Protein AF-A0A1G1YRH9-F1 (afdb_monomer_lite)

InterPro domains:
  IPR011990 Tetratricopeptide-like helical domain superfamily [G3DSA:1.25.40.10] (46-270)

Organism: NCBI:txid1797547

pLDDT: mean 85.06, std 9.85, range [35.0, 97.31]

Sequence (279 aa):
MYQMLLNKQCDPSDLPLAELYELGDQMAIVGGNFSAKKIIYDWIERHLQATDDDRFRVSVFRFDLLRRQGKTDEAYCNLLVMAMEQRSVSAQLEYLQAIGQCLLVLKRFDEAVDAQRQLIELMDQNVLVRRRLYYLETMLALKQHASQYDDELDGCLDLSLNLLNEATELSEPERNRALGGLRFVQGQQHIAHGAWRQAAGCFAQEFEFGPADREKVVGSLMYLYSRLREITDDPDAALHVAFLRGHLNSLQPADIQILQKEYDLVVKAFGITPPKAEQ

Foldseek 3Di:
DLVCCVVVVDPLLVDDPVVLVVVLCCCCLVVVNLVSNLVSLVSLCVHPPRDPLSVLLSLLSVLLVCVVVVNLVVSLVSLVPDDPPDHDLVSLLSSLLSNLLSCVVVVVLVVSLVSLVVNLVSDDPVPDLSSVLVSLLSVLSSLLPDPVCVVVNVVSLVVLVVSLVPDPPDDLQSSLVSLLSSLQSVLSNCVVVLVLVSSLVSLVVNCVGDDLAPSNLLSLLSNQLSCVSPPPDDPCNVVSLVSNLVRLVRDDPVNCVSCVVSVVVNCVVSVRDHDDPPD

Structure (mmCIF, N/CA/C/O backbone):
data_AF-A0A1G1YRH9-F1
#
_entry.id   AF-A0A1G1YRH9-F1
#
loop_
_atom_site.group_PDB
_atom_site.id
_atom_site.type_symbol
_atom_site.label_atom_id
_atom_site.label_alt_id
_atom_site.label_comp_id
_atom_site.label_asym_id
_atom_site.label_entity_id
_atom_site.label_seq_id
_atom_site.pdbx_PDB_ins_code
_atom_site.Cartn_x
_atom_site.Cartn_y
_atom_site.Cartn_z
_atom_site.occupancy
_atom_site.B_iso_or_equiv
_atom_site.auth_seq_id
_atom_site.auth_comp_id
_atom_site.auth_asym_id
_atom_site.auth_atom_id
_atom_site.pdbx_PDB_model_num
ATOM 1 N N . MET A 1 1 ? 11.606 20.192 -11.067 1.00 84.75 1 MET A N 1
ATOM 2 C CA . MET A 1 1 ? 11.925 19.365 -12.250 1.00 84.75 1 MET A CA 1
ATOM 3 C C . MET A 1 1 ? 10.697 19.043 -13.105 1.00 84.75 1 MET A C 1
ATOM 5 O O . MET A 1 1 ? 10.621 19.560 -14.207 1.00 84.75 1 MET A O 1
ATOM 9 N N . TYR A 1 2 ? 9.698 18.289 -12.619 1.00 86.06 2 TYR A N 1
ATOM 10 C CA . TYR A 1 2 ? 8.537 17.863 -13.437 1.00 86.06 2 TYR A CA 1
ATOM 11 C C . TYR A 1 2 ? 7.842 18.990 -14.230 1.00 86.06 2 TYR A C 1
ATOM 13 O O . TYR A 1 2 ? 7.622 18.856 -15.429 1.00 86.06 2 TYR A O 1
ATOM 21 N N . GLN A 1 3 ? 7.569 20.138 -13.599 1.00 88.50 3 GLN A N 1
ATOM 22 C CA . GLN A 1 3 ? 6.961 21.289 -14.286 1.00 88.50 3 GLN A CA 1
ATOM 23 C C . GLN A 1 3 ? 7.855 21.887 -15.385 1.00 88.50 3 GLN A C 1
ATOM 25 O O . GLN A 1 3 ? 7.350 22.361 -16.396 1.00 88.50 3 GLN A O 1
ATOM 30 N N . MET A 1 4 ? 9.179 21.839 -15.223 1.00 89.38 4 MET A N 1
ATOM 31 C CA . MET A 1 4 ? 10.118 22.309 -16.248 1.00 89.38 4 MET A CA 1
ATOM 32 C C . MET A 1 4 ? 10.082 21.397 -17.479 1.00 89.38 4 MET A C 1
ATOM 34 O O . MET A 1 4 ? 10.067 21.900 -18.601 1.00 89.38 4 MET A O 1
ATOM 38 N N . LEU A 1 5 ? 9.993 20.078 -17.267 1.00 90.00 5 LEU A N 1
ATOM 39 C CA . LEU A 1 5 ? 9.844 19.086 -18.339 1.00 90.00 5 LEU A CA 1
ATOM 40 C C . LEU A 1 5 ? 8.522 19.281 -19.096 1.00 90.00 5 LEU A C 1
ATOM 42 O O . LEU A 1 5 ? 8.512 19.330 -20.324 1.00 90.00 5 LEU A O 1
ATOM 46 N N . LEU A 1 6 ? 7.408 19.488 -18.382 1.00 88.31 6 LEU A N 1
ATOM 47 C CA . LEU A 1 6 ? 6.113 19.780 -19.015 1.00 88.31 6 LEU A CA 1
ATOM 48 C C . LEU A 1 6 ? 6.128 21.086 -19.818 1.00 88.31 6 LEU A C 1
ATOM 50 O O . LEU A 1 6 ? 5.577 21.147 -20.917 1.00 88.31 6 LEU A O 1
ATOM 54 N N . ASN A 1 7 ? 6.797 22.114 -19.297 1.00 91.19 7 ASN A N 1
ATOM 55 C CA . ASN A 1 7 ? 6.927 23.414 -19.951 1.00 91.19 7 ASN A CA 1
ATOM 56 C C . ASN A 1 7 ? 8.014 23.442 -21.038 1.00 91.19 7 ASN A C 1
ATOM 58 O O . ASN A 1 7 ? 8.323 24.519 -21.547 1.00 91.19 7 ASN A O 1
ATOM 62 N N . LYS A 1 8 ? 8.594 22.285 -21.397 1.00 88.38 8 LYS A N 1
ATOM 63 C CA . LYS A 1 8 ? 9.657 22.141 -22.409 1.00 88.38 8 LYS A CA 1
ATOM 64 C C . LYS A 1 8 ? 10.889 23.013 -22.142 1.00 88.38 8 LYS A C 1
ATOM 66 O O . LYS A 1 8 ? 11.576 23.432 -23.067 1.00 88.38 8 LYS A O 1
ATOM 71 N N . GLN A 1 9 ? 11.158 23.305 -20.873 1.00 91.81 9 GLN A N 1
ATOM 72 C CA . GLN A 1 9 ? 12.362 24.022 -2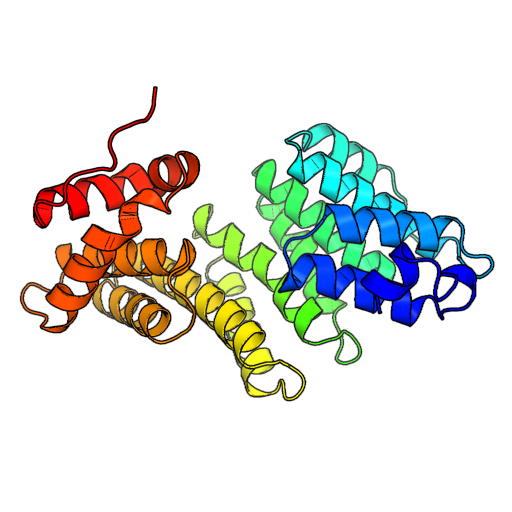0.445 1.00 91.81 9 GLN A CA 1
ATOM 73 C C . GLN A 1 9 ? 13.578 23.086 -20.358 1.00 91.81 9 GLN A C 1
ATOM 75 O O . GLN A 1 9 ? 14.708 23.555 -20.274 1.00 91.81 9 GLN A O 1
ATOM 80 N N . CYS A 1 10 ? 13.337 21.775 -20.361 1.00 89.62 10 CYS A N 1
ATOM 81 C CA . CYS A 1 10 ? 14.319 20.698 -20.398 1.00 89.62 10 CYS A CA 1
ATOM 82 C C . CYS A 1 10 ? 13.684 19.513 -21.145 1.00 89.62 10 CYS A C 1
ATOM 84 O O . CYS A 1 10 ? 12.472 19.303 -21.009 1.00 89.62 10 CYS A O 1
ATOM 86 N N . ASP A 1 11 ? 14.460 18.782 -21.949 1.00 91.06 11 ASP A N 1
ATOM 87 C CA . ASP A 1 11 ? 13.985 17.568 -22.616 1.00 91.06 11 ASP A CA 1
ATOM 88 C C . ASP A 1 11 ? 14.143 16.362 -21.673 1.00 91.06 11 ASP A C 1
ATOM 90 O O . ASP A 1 11 ? 15.234 16.145 -21.139 1.00 91.06 11 ASP A O 1
ATOM 94 N N . PRO A 1 12 ? 13.092 15.550 -21.451 1.00 92.19 12 PRO A N 1
ATOM 95 C CA . PRO A 1 12 ? 13.219 14.298 -20.715 1.00 92.19 12 PRO A CA 1
ATOM 96 C C . PRO A 1 12 ? 14.321 13.362 -21.237 1.00 92.19 12 PRO A C 1
ATOM 98 O O . PRO A 1 12 ? 14.836 12.580 -20.446 1.00 92.19 12 PRO A O 1
ATOM 101 N N . SER A 1 13 ? 14.687 13.420 -22.527 1.00 92.25 13 SER A N 1
ATOM 102 C CA . SER A 1 13 ? 15.771 12.597 -23.090 1.00 92.25 13 SER A CA 1
ATOM 103 C C . SER A 1 13 ? 17.173 12.998 -22.639 1.00 92.25 13 SER A C 1
ATOM 105 O O . SER A 1 13 ? 18.117 12.240 -22.854 1.00 92.25 13 SER A O 1
ATOM 107 N N . ASP A 1 14 ? 17.316 14.193 -22.066 1.00 92.31 14 ASP A N 1
ATOM 108 C CA . ASP A 1 14 ? 18.601 14.714 -21.597 1.00 92.31 14 ASP A CA 1
ATOM 109 C C . ASP A 1 14 ? 18.884 14.313 -20.140 1.00 92.31 14 ASP A C 1
ATOM 111 O O . ASP A 1 14 ? 19.997 14.505 -19.648 1.00 92.31 14 ASP A O 1
ATOM 115 N N . LEU A 1 15 ? 17.888 13.761 -19.439 1.00 94.50 15 LEU A N 1
ATOM 116 C CA . LEU A 1 15 ? 18.011 13.348 -18.045 1.00 94.50 15 LEU A CA 1
ATOM 117 C C . LEU A 1 15 ? 18.441 11.881 -17.924 1.00 94.50 15 LEU A C 1
ATOM 119 O O . LEU A 1 15 ? 17.932 11.024 -18.646 1.00 94.50 15 LEU A O 1
ATOM 123 N N . PRO A 1 16 ? 19.298 11.535 -16.948 1.00 95.25 16 PRO A N 1
ATOM 124 C CA . PRO A 1 16 ? 19.554 10.143 -16.609 1.00 95.25 16 PRO A CA 1
ATOM 125 C C . PRO A 1 16 ? 18.258 9.408 -16.240 1.00 95.25 16 PRO A C 1
ATOM 127 O O . PRO A 1 16 ? 17.425 9.919 -15.489 1.00 95.25 16 PRO A O 1
ATOM 130 N N . LEU A 1 17 ? 18.126 8.151 -16.678 1.00 94.62 17 LEU A N 1
ATOM 131 C CA . LEU A 1 17 ? 16.972 7.304 -16.344 1.00 94.62 17 LEU A CA 1
ATOM 132 C C . LEU A 1 17 ? 16.708 7.223 -14.833 1.00 94.62 17 LEU A C 1
ATOM 134 O O . LEU A 1 17 ? 15.554 7.219 -14.409 1.00 94.62 17 LEU A O 1
ATOM 138 N N . ALA A 1 18 ? 17.764 7.196 -14.013 1.00 91.38 18 ALA A N 1
ATOM 139 C CA . ALA A 1 18 ? 17.653 7.179 -12.555 1.00 91.38 18 ALA A CA 1
ATOM 140 C C . ALA A 1 18 ? 16.878 8.394 -12.008 1.00 91.38 18 ALA A C 1
ATOM 142 O O . ALA A 1 18 ? 16.013 8.223 -11.149 1.00 91.38 18 ALA A O 1
ATOM 143 N N . GLU A 1 19 ? 17.118 9.590 -12.555 1.00 93.00 19 GLU A N 1
ATOM 144 C CA . GLU A 1 19 ? 16.409 10.813 -12.160 1.00 93.00 19 GLU A CA 1
ATOM 145 C C . GLU A 1 19 ? 14.941 10.779 -12.593 1.00 93.00 19 GLU A C 1
ATOM 147 O O . GLU A 1 19 ? 14.058 11.189 -11.837 1.00 93.00 19 GLU A O 1
ATOM 152 N N . LEU A 1 20 ? 14.652 10.238 -13.782 1.00 95.06 20 LEU A N 1
ATOM 153 C CA . LEU A 1 20 ? 13.274 10.046 -14.239 1.00 95.06 20 LEU A CA 1
ATOM 154 C C . LEU A 1 20 ? 12.515 9.074 -13.324 1.00 95.06 20 LEU A C 1
ATOM 156 O O . LEU A 1 20 ? 11.374 9.347 -12.953 1.00 95.06 20 LEU A O 1
ATOM 160 N N . TYR A 1 21 ? 13.137 7.971 -12.901 1.00 92.25 21 TYR A N 1
ATOM 161 C CA . TYR A 1 21 ? 12.510 7.046 -11.953 1.00 92.25 21 TYR A CA 1
ATOM 162 C C . TYR A 1 21 ? 12.263 7.681 -10.589 1.00 92.25 21 TYR A C 1
ATOM 164 O O . TYR A 1 21 ? 11.173 7.526 -10.037 1.00 92.25 21 TYR A O 1
ATOM 172 N N . GLU A 1 22 ? 13.246 8.406 -10.058 1.00 89.62 22 GLU A N 1
ATOM 173 C CA . GLU A 1 22 ? 13.100 9.143 -8.805 1.00 89.62 22 GLU A CA 1
ATOM 174 C C . GLU A 1 22 ? 11.945 10.146 -8.883 1.00 89.62 22 GLU A C 1
ATOM 176 O O . GLU A 1 22 ? 11.089 10.163 -7.994 1.00 89.62 22 GLU A O 1
ATOM 181 N N . LEU A 1 23 ? 11.864 10.914 -9.970 1.00 91.06 23 LEU A N 1
ATOM 182 C CA . LEU A 1 23 ? 10.773 11.851 -10.196 1.00 91.06 23 LEU A CA 1
ATOM 183 C C . LEU A 1 23 ? 9.419 11.133 -10.265 1.00 91.06 23 LEU A C 1
ATOM 185 O O . LEU A 1 23 ? 8.443 11.595 -9.674 1.00 91.06 23 LEU A O 1
ATOM 189 N N . GLY A 1 24 ? 9.358 9.989 -10.952 1.00 90.75 24 GLY A N 1
ATOM 190 C CA . GLY A 1 24 ? 8.160 9.156 -11.024 1.00 90.75 24 GLY A CA 1
ATOM 191 C C . GLY A 1 24 ? 7.683 8.704 -9.645 1.00 90.75 24 GLY A C 1
ATOM 192 O O . GLY A 1 24 ? 6.490 8.780 -9.346 1.00 90.75 24 GLY A O 1
ATOM 193 N N . ASP A 1 25 ? 8.599 8.285 -8.777 1.00 86.44 25 ASP A N 1
ATOM 194 C CA . ASP A 1 25 ? 8.248 7.862 -7.421 1.00 86.44 25 ASP A CA 1
ATOM 195 C C . ASP A 1 25 ? 7.820 9.010 -6.530 1.00 86.44 25 ASP A C 1
ATOM 197 O O . ASP A 1 25 ? 6.863 8.848 -5.780 1.00 86.44 25 ASP A O 1
ATOM 201 N N . GLN A 1 26 ? 8.457 10.175 -6.641 1.00 84.19 26 GLN A N 1
ATOM 202 C CA . GLN A 1 26 ? 7.993 11.375 -5.946 1.00 84.19 26 GLN A CA 1
ATOM 203 C C . GLN A 1 26 ? 6.545 11.703 -6.338 1.00 84.19 26 GLN A C 1
ATOM 205 O O . GLN A 1 26 ? 5.715 11.987 -5.474 1.00 84.19 26 GLN A O 1
ATOM 210 N N . MET A 1 27 ? 6.202 11.596 -7.628 1.00 86.25 27 MET A N 1
ATOM 211 C CA . MET A 1 27 ? 4.831 11.841 -8.085 1.00 86.25 27 MET A CA 1
ATOM 212 C C . MET A 1 27 ? 3.831 10.839 -7.496 1.00 86.25 27 MET A C 1
ATOM 214 O O . MET A 1 27 ? 2.745 11.251 -7.094 1.00 86.25 27 MET A O 1
ATOM 218 N N . ALA A 1 28 ? 4.172 9.550 -7.421 1.00 81.06 28 ALA A N 1
ATOM 219 C CA . ALA A 1 28 ? 3.251 8.521 -6.936 1.00 81.06 28 ALA A CA 1
ATOM 220 C C . ALA A 1 28 ? 3.182 8.402 -5.406 1.00 81.06 28 ALA A C 1
ATOM 222 O O . ALA A 1 28 ? 2.084 8.345 -4.861 1.00 81.06 28 ALA A O 1
ATOM 223 N N . ILE A 1 29 ? 4.328 8.354 -4.724 1.00 71.88 29 ILE A N 1
ATOM 224 C CA . ILE A 1 29 ? 4.422 8.077 -3.282 1.00 71.88 29 ILE A CA 1
ATOM 225 C C . ILE A 1 29 ? 4.040 9.320 -2.474 1.00 71.88 29 ILE A C 1
ATOM 227 O O . ILE A 1 29 ? 3.241 9.232 -1.546 1.00 71.88 29 ILE A O 1
ATOM 231 N N . VAL A 1 30 ? 4.554 10.492 -2.859 1.00 66.06 30 VAL A N 1
ATOM 232 C CA . VAL A 1 30 ? 4.293 11.745 -2.134 1.00 66.06 30 VAL A CA 1
ATOM 233 C C . VAL A 1 30 ? 3.017 12.405 -2.648 1.00 66.06 30 VAL A C 1
ATOM 235 O O . VAL A 1 30 ? 2.138 12.761 -1.869 1.00 66.06 30 VAL A O 1
ATOM 238 N N . GLY A 1 31 ? 2.894 12.541 -3.971 1.00 61.69 31 GLY A N 1
ATOM 239 C CA . GLY A 1 31 ? 1.801 13.293 -4.590 1.00 61.69 31 GLY A CA 1
ATOM 240 C C . GLY A 1 31 ? 0.529 12.498 -4.891 1.00 61.69 31 GLY A C 1
ATOM 241 O O . GLY A 1 31 ? -0.453 13.102 -5.318 1.00 61.69 31 GLY A O 1
ATOM 242 N N . GLY A 1 32 ? 0.540 11.162 -4.773 1.00 73.81 32 GLY A N 1
ATOM 243 C CA . GLY A 1 32 ? -0.569 10.311 -5.234 1.00 73.81 32 GLY A CA 1
ATOM 244 C C . GLY A 1 32 ? -0.895 10.471 -6.729 1.00 73.81 32 GLY A C 1
ATOM 245 O O . GLY A 1 32 ? -1.946 10.037 -7.200 1.00 73.81 32 GLY A O 1
ATOM 246 N N . ASN A 1 33 ? -0.015 11.114 -7.498 1.00 84.75 33 ASN A N 1
ATOM 247 C CA . ASN A 1 33 ? -0.259 11.554 -8.861 1.00 84.75 33 ASN A CA 1
ATOM 248 C C . ASN A 1 33 ? 0.250 10.510 -9.860 1.00 84.75 33 ASN A C 1
ATOM 250 O O . ASN A 1 33 ? 1.262 10.676 -10.547 1.00 84.75 33 ASN A O 1
ATOM 254 N N . PHE A 1 34 ? -0.490 9.407 -9.948 1.00 85.56 34 PHE A N 1
ATOM 255 C CA . PHE A 1 34 ? -0.191 8.307 -10.866 1.00 85.56 34 PHE A CA 1
ATOM 256 C C . PHE A 1 34 ? -0.274 8.717 -12.345 1.00 85.56 34 PHE A C 1
ATOM 258 O O . PHE A 1 34 ? 0.415 8.133 -13.180 1.00 85.56 34 PHE A O 1
ATOM 265 N N . SER A 1 35 ? -1.047 9.758 -12.673 1.00 87.81 35 SER A N 1
ATOM 266 C CA . SER A 1 35 ? -1.099 10.343 -14.019 1.00 87.81 35 SER A CA 1
ATOM 267 C C . SER A 1 35 ? 0.230 10.991 -14.409 1.00 87.81 35 SER A C 1
ATOM 269 O O . SER A 1 35 ? 0.712 10.779 -15.521 1.00 87.81 35 SER A O 1
ATOM 271 N N . ALA A 1 36 ? 0.861 11.727 -13.490 1.00 90.81 36 ALA A N 1
ATOM 272 C CA . ALA A 1 36 ? 2.196 12.276 -13.703 1.00 90.81 36 ALA A CA 1
ATOM 273 C C . ALA A 1 36 ? 3.253 11.167 -13.802 1.00 90.81 36 ALA A C 1
ATOM 275 O O . ALA A 1 36 ? 4.065 11.186 -14.727 1.00 90.81 36 ALA A O 1
ATOM 276 N N . LYS A 1 37 ? 3.197 10.150 -12.924 1.00 93.00 37 LYS A N 1
ATOM 277 C CA . LYS A 1 37 ? 4.089 8.977 -13.020 1.00 93.00 37 LYS A CA 1
ATOM 278 C C . LYS A 1 37 ? 3.951 8.268 -14.373 1.00 93.00 37 LYS A C 1
ATOM 280 O O . LYS A 1 37 ? 4.961 7.909 -14.965 1.00 93.00 37 LYS A O 1
ATOM 285 N N . LYS A 1 38 ? 2.732 8.149 -14.912 1.00 94.19 38 LYS A N 1
ATOM 286 C CA . LYS A 1 38 ? 2.495 7.592 -16.252 1.00 94.19 38 LYS A CA 1
ATOM 287 C C . LYS A 1 38 ? 3.201 8.369 -17.353 1.00 94.19 38 LYS A C 1
ATOM 289 O O . LYS A 1 38 ? 3.878 7.753 -18.166 1.00 94.19 38 LYS A O 1
ATOM 294 N N . ILE A 1 39 ? 3.082 9.695 -17.361 1.00 94.94 39 ILE A N 1
ATOM 295 C CA . ILE A 1 39 ? 3.761 10.538 -18.356 1.00 94.94 39 ILE A CA 1
ATOM 296 C C . ILE A 1 39 ? 5.279 10.329 -18.286 1.00 94.94 39 ILE A C 1
ATOM 298 O O . ILE A 1 39 ? 5.926 10.158 -19.315 1.00 94.94 39 ILE A O 1
ATOM 302 N N . ILE A 1 40 ? 5.835 10.277 -17.074 1.00 96.12 40 ILE A N 1
ATOM 303 C CA . ILE A 1 40 ? 7.266 10.035 -16.856 1.00 96.12 40 ILE A CA 1
ATOM 304 C C . ILE A 1 40 ? 7.681 8.651 -17.373 1.00 96.12 40 ILE A C 1
ATOM 306 O O . ILE A 1 40 ? 8.715 8.514 -18.018 1.00 96.12 40 ILE A O 1
ATOM 310 N N . TYR A 1 41 ? 6.864 7.626 -17.143 1.00 96.06 41 TYR A N 1
ATOM 311 C CA . TYR A 1 41 ? 7.142 6.266 -17.603 1.00 96.06 41 TYR A CA 1
ATOM 312 C C . TYR A 1 41 ? 7.018 6.128 -19.130 1.00 96.06 41 TYR A C 1
ATOM 314 O O . TYR A 1 41 ? 7.780 5.379 -19.739 1.00 96.06 41 TYR A O 1
ATOM 322 N N . ASP A 1 42 ? 6.144 6.908 -19.771 1.00 96.19 42 ASP A N 1
ATOM 323 C CA . ASP A 1 42 ? 6.098 7.018 -21.233 1.00 96.19 42 ASP A CA 1
ATOM 324 C C . ASP A 1 42 ? 7.356 7.715 -21.797 1.00 96.19 42 ASP A C 1
ATOM 326 O O . ASP A 1 42 ? 7.778 7.407 -22.915 1.00 96.19 42 ASP A O 1
ATOM 330 N N . TRP A 1 43 ? 7.984 8.633 -21.046 1.00 96.69 43 TRP A N 1
ATOM 331 C CA . TRP A 1 43 ? 9.296 9.187 -21.410 1.00 96.69 43 TRP A CA 1
ATOM 332 C C . TRP A 1 43 ? 10.407 8.147 -21.272 1.00 96.69 43 TRP A C 1
ATOM 334 O O . TRP A 1 43 ? 11.202 7.999 -22.196 1.00 96.69 43 TRP A O 1
ATOM 344 N N . ILE A 1 44 ? 10.421 7.389 -20.172 1.00 97.31 44 ILE A N 1
ATOM 345 C CA . ILE A 1 44 ? 11.388 6.307 -19.935 1.00 97.31 44 ILE A CA 1
ATOM 346 C C . ILE A 1 44 ? 11.338 5.270 -21.063 1.00 97.31 44 ILE A C 1
ATOM 348 O O . ILE A 1 44 ? 12.377 4.917 -21.605 1.00 97.31 44 ILE A O 1
ATOM 352 N N . GLU A 1 45 ? 10.150 4.831 -21.489 1.00 96.44 45 GLU A N 1
ATOM 353 C CA . GLU A 1 45 ? 10.001 3.844 -22.573 1.00 96.44 45 GLU A CA 1
ATOM 354 C C . GLU A 1 45 ? 10.625 4.298 -23.905 1.00 96.44 45 GLU A C 1
ATOM 356 O O . GLU A 1 45 ? 11.118 3.479 -24.687 1.00 96.44 45 GLU A O 1
ATOM 361 N N . ARG A 1 46 ? 10.593 5.608 -24.174 1.00 95.69 46 ARG A N 1
ATOM 362 C CA . ARG A 1 46 ? 11.120 6.226 -25.402 1.00 95.69 46 ARG A CA 1
ATOM 363 C C . ARG A 1 46 ? 12.558 6.710 -25.254 1.00 95.69 46 ARG A C 1
ATOM 365 O O . ARG A 1 46 ? 13.139 7.173 -26.234 1.00 95.69 46 ARG A O 1
ATOM 372 N N . HIS A 1 47 ? 13.119 6.629 -24.052 1.00 96.88 47 HIS A N 1
ATOM 373 C CA . HIS A 1 47 ? 14.456 7.108 -23.765 1.00 96.88 47 HIS A CA 1
ATOM 374 C C . HIS A 1 47 ? 15.492 6.265 -24.519 1.00 96.88 47 HIS A C 1
ATOM 376 O O . HIS A 1 47 ? 15.430 5.037 -24.522 1.00 96.88 47 HIS A O 1
ATOM 382 N N . LEU A 1 48 ? 16.476 6.913 -25.149 1.00 94.19 48 LEU A N 1
ATOM 383 C CA . LEU A 1 48 ? 17.454 6.227 -26.009 1.00 94.19 48 LEU A CA 1
ATOM 384 C C . LEU A 1 48 ? 18.300 5.195 -25.253 1.00 94.19 48 LEU A C 1
ATOM 386 O O . LEU A 1 48 ? 18.724 4.201 -25.831 1.00 94.19 48 LEU A O 1
ATOM 390 N N . GLN A 1 49 ? 18.533 5.433 -23.963 1.00 94.75 49 GLN A N 1
ATOM 391 C CA . GLN A 1 49 ? 19.291 4.532 -23.090 1.00 94.75 49 GLN A CA 1
ATOM 392 C C . GLN A 1 49 ? 18.420 3.468 -22.399 1.00 94.75 49 GLN A C 1
ATOM 394 O O . GLN A 1 49 ? 18.941 2.715 -21.584 1.00 94.75 49 GLN A O 1
ATOM 399 N N . ALA A 1 50 ? 17.109 3.419 -22.673 1.00 95.50 50 ALA A N 1
ATOM 400 C CA . ALA A 1 50 ? 16.208 2.477 -22.015 1.00 95.50 50 ALA A CA 1
ATOM 401 C C . ALA A 1 50 ? 16.539 1.032 -22.390 1.00 95.50 50 ALA A C 1
ATOM 403 O O . ALA A 1 50 ? 16.488 0.640 -23.561 1.00 95.50 50 ALA A O 1
ATOM 404 N N . THR A 1 51 ? 16.837 0.241 -21.368 1.00 94.25 51 THR A N 1
ATOM 405 C CA . THR A 1 51 ? 17.109 -1.189 -21.475 1.00 94.25 51 THR A CA 1
ATOM 406 C C . THR A 1 51 ? 15.813 -1.999 -21.548 1.00 94.25 51 THR A C 1
ATOM 408 O O . THR A 1 51 ? 14.710 -1.480 -21.344 1.00 94.25 51 THR A O 1
ATOM 411 N N . ASP A 1 52 ? 15.931 -3.302 -21.798 1.00 91.69 52 ASP A N 1
ATOM 412 C CA . ASP A 1 52 ? 14.785 -4.215 -21.719 1.00 91.69 52 ASP A CA 1
ATOM 413 C C . ASP A 1 52 ? 14.172 -4.256 -20.313 1.00 91.69 52 ASP A C 1
ATOM 415 O O . ASP A 1 52 ? 12.958 -4.403 -20.175 1.00 91.69 52 ASP A O 1
ATOM 419 N N . ASP A 1 53 ? 14.983 -4.059 -19.271 1.00 92.25 53 ASP A N 1
ATOM 420 C CA . ASP A 1 53 ? 14.508 -3.967 -17.891 1.00 92.25 53 ASP A CA 1
ATOM 421 C C . ASP A 1 53 ? 13.723 -2.681 -17.629 1.00 92.25 53 ASP A C 1
ATOM 423 O O . ASP A 1 53 ? 12.749 -2.695 -16.876 1.00 92.25 53 ASP A O 1
ATOM 427 N N . ASP A 1 54 ? 14.076 -1.578 -18.288 1.00 94.38 54 ASP A N 1
ATOM 428 C CA . ASP A 1 54 ? 13.302 -0.341 -18.194 1.00 94.38 54 ASP A CA 1
ATOM 429 C C . ASP A 1 54 ? 11.934 -0.494 -18.859 1.00 94.38 54 ASP A C 1
ATOM 431 O O . ASP A 1 54 ? 10.905 -0.140 -18.284 1.00 94.38 54 ASP A O 1
ATOM 435 N N . ARG A 1 55 ? 11.895 -1.106 -20.047 1.00 93.12 55 ARG A N 1
ATOM 436 C CA . ARG A 1 55 ? 10.639 -1.415 -20.752 1.00 93.12 55 ARG A CA 1
ATOM 437 C C . ARG A 1 55 ? 9.773 -2.398 -19.961 1.00 93.12 55 ARG A C 1
ATOM 439 O O . ARG A 1 55 ? 8.546 -2.262 -19.925 1.00 93.12 55 ARG A O 1
ATOM 446 N N . PHE A 1 56 ? 10.404 -3.361 -19.293 1.00 93.88 56 PHE A N 1
ATOM 447 C CA . PHE A 1 56 ? 9.742 -4.280 -18.373 1.00 93.88 56 PHE A CA 1
ATOM 448 C C . PHE A 1 56 ? 9.101 -3.524 -17.204 1.00 93.88 56 PHE A C 1
ATOM 450 O O . PHE A 1 56 ? 7.901 -3.664 -16.980 1.00 93.88 56 PHE A O 1
ATOM 457 N N . ARG A 1 57 ? 9.857 -2.667 -16.508 1.00 93.69 57 ARG A N 1
ATOM 458 C CA . ARG A 1 57 ? 9.361 -1.853 -15.383 1.00 93.69 57 ARG A CA 1
ATOM 459 C C . ARG A 1 57 ? 8.220 -0.929 -15.799 1.00 93.69 57 ARG A C 1
ATOM 461 O O . ARG A 1 57 ? 7.210 -0.829 -15.102 1.00 93.69 57 ARG A O 1
ATOM 468 N N . VAL A 1 58 ? 8.308 -0.336 -16.992 1.00 94.88 58 VAL A N 1
ATOM 469 C CA . VAL A 1 58 ? 7.200 0.439 -17.565 1.00 94.88 58 VAL A CA 1
ATOM 470 C C . VAL A 1 58 ? 5.944 -0.414 -17.753 1.00 94.88 58 VAL A C 1
ATOM 472 O O . VAL A 1 58 ? 4.842 0.031 -17.425 1.00 94.88 58 VAL A O 1
ATOM 475 N N . SER A 1 59 ? 6.096 -1.645 -18.237 1.00 94.94 59 SER A N 1
ATOM 476 C CA . SER A 1 59 ? 4.979 -2.579 -18.417 1.00 94.94 59 SER A CA 1
ATOM 477 C C . SER A 1 59 ? 4.356 -2.987 -17.079 1.00 94.94 59 SER A C 1
ATOM 479 O O . SER A 1 59 ? 3.141 -2.887 -16.922 1.00 94.94 59 SER A O 1
ATOM 481 N N . VAL A 1 60 ? 5.179 -3.334 -16.084 1.00 94.62 60 VAL A N 1
ATOM 482 C CA . VAL A 1 60 ? 4.732 -3.637 -14.713 1.00 94.62 60 VAL A CA 1
ATOM 483 C C . VAL A 1 60 ? 3.915 -2.482 -14.133 1.00 94.62 60 VAL A C 1
ATOM 485 O O . VAL A 1 60 ? 2.807 -2.687 -13.637 1.00 94.62 60 VAL A O 1
ATOM 488 N N . PHE A 1 61 ? 4.407 -1.247 -14.257 1.00 93.50 61 PHE A N 1
ATOM 489 C CA . PHE A 1 61 ? 3.681 -0.070 -13.787 1.00 93.50 61 PHE A CA 1
ATOM 490 C C . PHE A 1 61 ? 2.335 0.124 -14.503 1.00 93.50 61 PHE A C 1
ATOM 492 O O . PHE A 1 61 ? 1.338 0.465 -13.865 1.00 93.50 61 PHE A O 1
ATOM 499 N N . ARG A 1 62 ? 2.263 -0.127 -15.816 1.00 94.00 62 ARG A N 1
ATOM 500 C CA . ARG A 1 62 ? 0.993 -0.079 -16.562 1.00 94.00 62 ARG A CA 1
ATOM 501 C C . ARG A 1 62 ? -0.007 -1.114 -16.047 1.00 94.00 62 ARG A C 1
ATOM 503 O O . ARG A 1 62 ? -1.196 -0.810 -15.979 1.00 94.00 62 ARG A O 1
ATOM 510 N N . PHE A 1 63 ? 0.453 -2.291 -15.637 1.00 94.50 63 PHE A N 1
ATOM 511 C CA . PHE A 1 63 ? -0.416 -3.302 -15.038 1.00 94.50 63 PHE A CA 1
ATOM 512 C C . PHE A 1 63 ? -0.876 -2.909 -13.625 1.00 94.50 63 PHE A C 1
ATOM 514 O O . PHE A 1 63 ? -2.061 -3.057 -13.328 1.00 94.50 63 PHE A O 1
ATOM 521 N N . ASP A 1 64 ? -0.033 -2.277 -12.797 1.00 90.69 64 ASP A N 1
ATOM 522 C CA . ASP A 1 64 ? -0.510 -1.677 -11.534 1.00 90.69 64 ASP A CA 1
ATOM 523 C C . ASP A 1 64 ? -1.568 -0.584 -11.783 1.00 90.69 64 ASP A C 1
ATOM 525 O O . ASP A 1 64 ? -2.557 -0.492 -11.052 1.00 90.69 64 ASP A O 1
ATOM 529 N N . LEU A 1 65 ? -1.441 0.209 -12.855 1.00 91.69 65 LEU A N 1
ATOM 530 C CA . LEU A 1 65 ? -2.490 1.163 -13.234 1.00 91.69 65 LEU A CA 1
ATOM 531 C C . LEU A 1 65 ? -3.809 0.475 -13.610 1.00 91.69 65 LEU A C 1
ATOM 533 O O . LEU A 1 65 ? -4.865 0.963 -13.206 1.00 91.69 65 LEU A O 1
ATOM 537 N N . LEU A 1 66 ? -3.777 -0.643 -14.346 1.00 93.38 66 LEU A N 1
ATOM 538 C CA . LEU A 1 66 ? -4.987 -1.420 -14.653 1.00 93.38 66 LEU A CA 1
ATOM 539 C C . LEU A 1 66 ? -5.662 -1.919 -13.371 1.00 93.38 66 LEU A C 1
ATOM 541 O O . LEU A 1 66 ? -6.874 -1.757 -13.210 1.00 93.38 66 LEU A O 1
ATOM 545 N N . ARG A 1 67 ? -4.881 -2.443 -12.420 1.00 92.94 67 ARG A N 1
ATOM 546 C CA . ARG A 1 67 ? -5.386 -2.858 -11.104 1.00 92.94 67 ARG A CA 1
ATOM 547 C C . ARG A 1 67 ? -6.073 -1.700 -10.379 1.00 92.94 67 ARG A C 1
ATOM 549 O O . ARG A 1 67 ? -7.196 -1.852 -9.907 1.00 92.94 67 ARG A O 1
ATOM 556 N N . ARG A 1 68 ? -5.448 -0.519 -10.335 1.00 87.06 68 ARG A N 1
ATOM 557 C CA . ARG A 1 68 ? -6.033 0.691 -9.717 1.00 87.06 68 ARG A CA 1
ATOM 558 C C . ARG A 1 68 ? -7.319 1.160 -10.402 1.00 87.06 68 ARG A C 1
ATOM 560 O O . ARG A 1 68 ? -8.134 1.817 -9.766 1.00 87.06 68 ARG A O 1
ATOM 567 N N . GLN A 1 69 ? -7.516 0.811 -11.671 1.00 90.06 69 GLN A N 1
ATOM 568 C CA . GLN A 1 69 ? -8.748 1.063 -12.427 1.00 90.06 69 GLN A CA 1
ATOM 569 C C . GLN A 1 69 ? -9.824 -0.017 -12.212 1.00 90.06 69 GLN A C 1
ATOM 571 O O . GLN A 1 69 ? -10.846 -0.003 -12.894 1.00 90.06 69 GLN A O 1
ATOM 576 N N . GLY A 1 70 ? -9.604 -0.964 -11.295 1.00 89.25 70 GLY A N 1
ATOM 577 C CA . GLY A 1 70 ? -10.524 -2.065 -11.008 1.00 89.25 70 GLY A CA 1
ATOM 578 C C . GLY A 1 70 ? -10.397 -3.254 -11.962 1.00 89.25 70 GLY A C 1
ATOM 579 O O . GLY A 1 70 ? -11.160 -4.208 -11.849 1.00 89.25 70 GLY A O 1
ATOM 580 N N . LYS A 1 71 ? -9.429 -3.241 -12.885 1.00 95.00 71 LYS A N 1
ATOM 581 C CA . LYS A 1 71 ? -9.173 -4.330 -13.841 1.00 95.00 71 LYS A CA 1
ATOM 582 C C . LYS A 1 71 ? -8.121 -5.303 -13.305 1.00 95.00 71 LYS A C 1
ATOM 584 O O . LYS A 1 71 ? -7.120 -5.588 -13.961 1.00 95.00 71 LYS A O 1
ATOM 589 N N . THR A 1 72 ? -8.324 -5.775 -12.080 1.00 94.56 72 THR A N 1
ATOM 590 C CA . THR A 1 72 ? -7.333 -6.579 -11.350 1.00 94.56 72 THR A CA 1
ATOM 591 C C . THR A 1 72 ? -7.028 -7.908 -12.036 1.00 94.56 72 THR A C 1
ATOM 593 O O . THR A 1 72 ? -5.858 -8.266 -12.133 1.00 94.56 72 THR A O 1
ATOM 596 N N . ASP A 1 73 ? -8.034 -8.615 -12.558 1.00 95.06 73 ASP A N 1
ATOM 597 C CA . ASP A 1 73 ? -7.817 -9.895 -13.250 1.00 95.06 73 ASP A CA 1
ATOM 598 C C . ASP A 1 73 ? -6.940 -9.728 -14.498 1.00 95.06 73 ASP A C 1
ATOM 600 O O . ASP A 1 73 ? -6.014 -10.503 -14.732 1.00 95.06 73 ASP A O 1
ATOM 604 N N . GLU A 1 74 ? -7.189 -8.672 -15.279 1.00 95.94 74 GLU A N 1
ATOM 605 C CA . GLU A 1 74 ? -6.389 -8.339 -16.460 1.00 95.94 74 GLU A CA 1
ATOM 606 C C . GLU A 1 74 ? -4.947 -7.998 -16.065 1.00 95.94 74 GLU A C 1
ATOM 608 O O . GLU A 1 74 ? -4.005 -8.515 -16.666 1.00 95.94 74 GLU A O 1
ATOM 613 N N . ALA A 1 75 ? -4.762 -7.165 -15.037 1.00 95.50 75 ALA A N 1
ATOM 614 C CA . ALA A 1 75 ? -3.440 -6.825 -14.519 1.00 95.50 75 ALA A CA 1
ATOM 615 C C . ALA A 1 75 ? -2.666 -8.073 -14.070 1.00 95.50 75 ALA A C 1
ATOM 617 O O . ALA A 1 75 ? -1.512 -8.258 -14.456 1.00 95.50 75 ALA A O 1
ATOM 618 N N . TYR A 1 76 ? -3.318 -8.951 -13.306 1.00 95.50 76 TYR A N 1
AT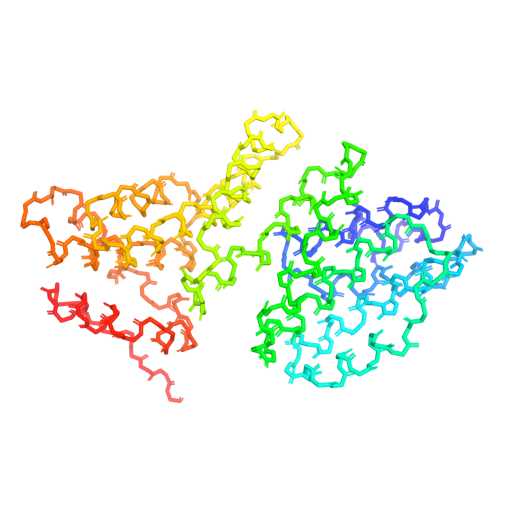OM 619 C CA . TYR A 1 76 ? -2.727 -10.180 -12.790 1.00 95.50 76 TYR A CA 1
ATOM 620 C C . TYR A 1 76 ? -2.312 -11.139 -13.912 1.00 95.50 76 TYR A C 1
ATOM 622 O O . TYR A 1 76 ? -1.170 -11.594 -13.933 1.00 95.50 76 TYR A O 1
ATOM 630 N N . CYS A 1 77 ? -3.193 -11.400 -14.883 1.00 94.25 77 CYS A N 1
ATOM 631 C CA . CYS A 1 77 ? -2.876 -12.252 -16.031 1.00 94.25 77 CYS A CA 1
ATOM 632 C C . CYS A 1 77 ? -1.697 -11.710 -16.846 1.00 94.25 77 CYS A C 1
ATOM 634 O O . CYS A 1 77 ? -0.831 -12.479 -17.258 1.00 94.25 77 CYS A O 1
ATOM 636 N N . ASN A 1 78 ? -1.639 -10.394 -17.061 1.00 93.69 78 ASN A N 1
ATOM 637 C CA . ASN A 1 78 ? -0.523 -9.782 -17.773 1.00 93.69 78 ASN A CA 1
ATOM 638 C C . ASN A 1 78 ? 0.795 -9.916 -17.000 1.00 93.69 78 ASN A C 1
ATOM 640 O O . ASN A 1 78 ? 1.803 -10.274 -17.603 1.00 93.69 78 ASN A O 1
ATOM 644 N N . LEU A 1 79 ? 0.785 -9.685 -15.682 1.00 93.06 79 LEU A N 1
ATOM 645 C CA . LEU A 1 79 ? 1.961 -9.870 -14.828 1.00 93.06 79 LEU A CA 1
ATOM 646 C C . LEU A 1 79 ? 2.445 -11.326 -14.848 1.00 93.06 79 LEU A C 1
ATOM 648 O O . LEU A 1 79 ? 3.633 -11.553 -15.032 1.00 93.06 79 LEU A O 1
ATOM 652 N N . LEU A 1 80 ? 1.545 -12.310 -14.756 1.00 90.31 80 LEU A N 1
ATOM 653 C CA . LEU A 1 80 ? 1.911 -13.734 -14.787 1.00 90.31 80 LEU A CA 1
ATOM 654 C C . LEU A 1 80 ? 2.644 -14.168 -16.063 1.00 90.31 80 LEU A C 1
ATOM 656 O O . LEU A 1 80 ? 3.474 -15.072 -16.019 1.00 90.31 80 LEU A O 1
ATOM 660 N N . VAL A 1 81 ? 2.318 -13.566 -17.208 1.00 88.06 81 VAL A N 1
ATOM 661 C CA . VAL A 1 81 ? 2.944 -13.904 -18.497 1.00 88.06 81 VAL A CA 1
ATOM 662 C C . VAL A 1 81 ? 4.327 -13.254 -18.638 1.00 88.06 81 VAL A C 1
ATOM 664 O O . VAL A 1 81 ? 5.110 -13.632 -19.513 1.00 88.06 81 VAL A O 1
ATOM 667 N N . MET A 1 82 ? 4.677 -12.298 -17.772 1.00 84.31 82 MET A N 1
ATOM 668 C CA . MET A 1 82 ? 6.005 -11.699 -17.772 1.00 84.31 82 MET A CA 1
ATOM 669 C C . MET A 1 82 ? 7.032 -12.663 -17.166 1.00 84.31 82 MET A C 1
ATOM 671 O O . MET A 1 82 ? 6.990 -12.986 -15.983 1.00 84.31 82 MET A O 1
ATOM 675 N N . ALA A 1 83 ? 8.006 -13.093 -17.971 1.00 64.69 83 ALA A N 1
ATOM 676 C CA . ALA A 1 83 ? 9.111 -13.912 -17.483 1.00 64.69 83 ALA A CA 1
ATOM 677 C C . ALA A 1 83 ? 10.029 -13.105 -16.543 1.00 64.69 83 ALA A C 1
ATOM 679 O O . ALA A 1 83 ? 10.526 -12.033 -16.908 1.00 64.69 83 ALA A O 1
ATOM 680 N N . MET A 1 84 ? 10.283 -13.656 -15.353 1.00 66.75 84 MET A N 1
ATOM 681 C CA . MET A 1 84 ? 11.202 -13.088 -14.356 1.00 66.75 84 MET A CA 1
ATOM 682 C C . MET A 1 84 ? 12.661 -13.527 -14.537 1.00 66.75 84 MET A C 1
ATOM 684 O O . MET A 1 84 ? 13.548 -12.961 -13.897 1.00 66.75 84 MET A O 1
ATOM 688 N N . GLU A 1 85 ? 12.932 -14.541 -15.365 1.00 59.56 85 GLU A N 1
ATOM 689 C CA . GLU A 1 85 ? 14.282 -15.094 -15.484 1.00 59.56 85 GLU A CA 1
ATOM 690 C C . GLU A 1 85 ? 15.258 -14.036 -16.032 1.00 59.56 85 GLU A C 1
ATOM 692 O O . GLU A 1 85 ? 15.071 -13.497 -17.121 1.00 59.56 85 GLU A O 1
ATOM 697 N N . GLN A 1 86 ? 16.301 -13.750 -15.241 1.00 72.38 86 GLN A N 1
ATOM 698 C CA . GLN A 1 86 ? 17.392 -12.801 -15.520 1.00 72.38 86 GLN A CA 1
ATOM 699 C C . GLN A 1 86 ? 17.002 -11.311 -15.587 1.00 72.38 86 GLN A C 1
ATOM 701 O O . GLN A 1 86 ? 17.445 -10.581 -16.471 1.00 72.38 86 GLN A O 1
ATOM 706 N N . ARG A 1 87 ? 16.220 -10.830 -14.614 1.00 87.38 87 ARG A N 1
ATOM 707 C CA . ARG A 1 87 ? 15.942 -9.393 -14.418 1.00 87.38 87 ARG A CA 1
ATOM 708 C C . ARG A 1 87 ? 16.832 -8.766 -13.348 1.00 87.38 87 ARG A C 1
ATOM 710 O O . ARG A 1 87 ? 17.236 -9.445 -12.405 1.00 87.38 87 ARG A O 1
ATOM 717 N N . SER A 1 88 ? 17.095 -7.466 -13.448 1.00 90.00 88 SER A N 1
ATOM 718 C CA . SER A 1 88 ? 17.717 -6.690 -12.369 1.00 90.00 88 SER A CA 1
ATOM 719 C C . SER A 1 88 ? 16.867 -6.712 -11.098 1.00 90.00 88 SER A C 1
ATOM 721 O O . SER A 1 88 ? 15.641 -6.831 -11.148 1.00 90.00 88 SER A O 1
ATOM 723 N N . VAL A 1 89 ? 17.515 -6.526 -9.945 1.00 90.50 89 VAL A N 1
ATOM 724 C CA . VAL A 1 89 ? 16.840 -6.461 -8.637 1.00 90.50 89 VAL A CA 1
ATOM 725 C C . VAL A 1 89 ? 15.736 -5.397 -8.634 1.00 90.50 89 VAL A C 1
ATOM 727 O O . VAL A 1 89 ? 14.627 -5.666 -8.189 1.00 90.50 89 VAL A O 1
ATOM 730 N N . SER A 1 90 ? 15.981 -4.219 -9.217 1.00 88.94 90 SER A N 1
ATOM 731 C CA . SER A 1 90 ? 14.972 -3.153 -9.324 1.00 88.94 90 SER A CA 1
ATOM 732 C C . SER A 1 90 ? 13.716 -3.586 -10.085 1.00 88.94 90 SER A C 1
ATOM 734 O O . SER A 1 90 ? 12.606 -3.263 -9.667 1.00 88.94 90 SER A O 1
ATOM 736 N N . ALA A 1 91 ? 13.876 -4.321 -11.189 1.00 90.94 91 ALA A N 1
ATOM 737 C CA . ALA A 1 91 ? 12.749 -4.839 -11.957 1.00 90.94 91 ALA A CA 1
ATOM 738 C C . ALA A 1 91 ? 11.991 -5.934 -11.190 1.00 90.94 91 ALA A C 1
ATOM 740 O O . ALA A 1 91 ? 10.760 -5.942 -11.199 1.00 90.94 91 ALA A O 1
ATOM 741 N N . GLN A 1 92 ? 12.709 -6.811 -10.482 1.00 92.19 92 GLN A N 1
ATOM 742 C CA . GLN A 1 92 ? 12.100 -7.842 -9.637 1.00 92.19 92 GLN A CA 1
ATOM 743 C C . GLN A 1 92 ? 11.291 -7.235 -8.484 1.00 92.19 92 GLN A C 1
ATOM 745 O O . GLN A 1 92 ? 10.158 -7.651 -8.261 1.00 92.19 92 GLN A O 1
ATOM 750 N N . LEU A 1 93 ? 11.820 -6.216 -7.797 1.00 92.00 93 LEU A N 1
ATOM 751 C CA . LEU A 1 93 ? 11.121 -5.528 -6.705 1.00 92.00 93 LEU A CA 1
ATOM 752 C C . LEU A 1 93 ? 9.814 -4.875 -7.178 1.00 92.00 93 LEU A C 1
ATOM 754 O O . LEU A 1 93 ? 8.778 -5.041 -6.536 1.00 92.00 93 LEU A O 1
ATOM 758 N N . GLU A 1 94 ? 9.832 -4.166 -8.313 1.00 90.69 94 GLU A N 1
ATOM 759 C CA . GLU A 1 94 ? 8.614 -3.552 -8.862 1.00 90.69 94 GLU A CA 1
ATOM 760 C C . GLU A 1 94 ? 7.580 -4.600 -9.287 1.00 90.69 94 GLU A C 1
ATOM 762 O O . GLU A 1 94 ? 6.385 -4.419 -9.042 1.00 90.69 94 GLU A O 1
ATOM 767 N N . TYR A 1 95 ? 8.030 -5.706 -9.886 1.00 93.38 95 TYR A N 1
ATOM 768 C CA . TYR A 1 95 ? 7.161 -6.825 -10.237 1.00 93.38 95 TYR A CA 1
ATOM 769 C C . TYR A 1 95 ? 6.512 -7.450 -8.998 1.00 93.38 95 TYR A C 1
ATOM 771 O O . TYR A 1 95 ? 5.289 -7.584 -8.964 1.00 93.38 95 TYR A O 1
ATOM 779 N N . LEU A 1 96 ? 7.308 -7.794 -7.978 1.00 92.94 96 LEU A N 1
ATOM 780 C CA . LEU A 1 96 ? 6.820 -8.427 -6.749 1.00 92.94 96 LEU A CA 1
ATOM 781 C C . LEU A 1 96 ? 5.812 -7.528 -6.032 1.00 92.94 96 LEU A C 1
ATOM 783 O O . LEU A 1 96 ? 4.760 -8.001 -5.602 1.00 92.94 96 LEU A O 1
ATOM 787 N N . GLN A 1 97 ? 6.072 -6.219 -5.999 1.00 91.44 97 GLN A N 1
ATOM 788 C CA . GLN A 1 97 ? 5.130 -5.249 -5.452 1.00 91.44 97 GLN A CA 1
ATOM 789 C C . GLN A 1 97 ? 3.812 -5.231 -6.240 1.00 91.44 97 GLN A C 1
ATOM 791 O O . GLN A 1 97 ? 2.731 -5.264 -5.648 1.00 91.44 97 GLN A O 1
ATOM 796 N N . ALA A 1 98 ? 3.874 -5.179 -7.573 1.00 92.12 98 ALA A N 1
ATOM 797 C CA . ALA A 1 98 ? 2.681 -5.115 -8.414 1.00 92.12 98 ALA A CA 1
ATOM 798 C C . ALA A 1 98 ? 1.844 -6.403 -8.342 1.00 92.12 98 ALA A C 1
ATOM 800 O O . ALA A 1 98 ? 0.615 -6.333 -8.229 1.00 92.12 98 ALA A O 1
ATOM 801 N N . ILE A 1 99 ? 2.486 -7.577 -8.378 1.00 93.44 99 ILE A N 1
ATOM 802 C CA . ILE A 1 99 ? 1.775 -8.856 -8.304 1.00 93.44 99 ILE A CA 1
ATOM 803 C C . ILE A 1 99 ? 1.225 -9.113 -6.902 1.00 93.44 99 ILE A C 1
ATOM 805 O O . ILE A 1 99 ? 0.070 -9.522 -6.794 1.00 93.44 99 ILE A O 1
ATOM 809 N N . GLY A 1 100 ? 1.973 -8.776 -5.845 1.00 91.81 100 GLY A N 1
ATOM 810 C CA . GLY A 1 100 ? 1.496 -8.841 -4.463 1.00 91.81 100 GLY A CA 1
ATOM 811 C C . GLY A 1 100 ? 0.218 -8.022 -4.286 1.00 91.81 100 GLY A C 1
ATOM 812 O O . GLY A 1 100 ? -0.807 -8.550 -3.865 1.00 91.81 100 GLY A O 1
ATOM 813 N N . GLN A 1 101 ? 0.218 -6.765 -4.740 1.00 90.25 101 GLN A N 1
ATOM 814 C CA . GLN A 1 101 ? -0.963 -5.892 -4.714 1.00 90.25 101 GLN A CA 1
ATOM 815 C C . GLN A 1 101 ? -2.153 -6.443 -5.520 1.00 90.25 101 GLN A C 1
ATOM 817 O O . GLN A 1 101 ? -3.304 -6.268 -5.114 1.00 90.25 101 GLN A O 1
ATOM 822 N N . CYS A 1 102 ? -1.917 -7.113 -6.653 1.00 92.31 102 CYS A N 1
ATOM 823 C CA . CYS A 1 102 ? -2.989 -7.792 -7.388 1.00 92.31 102 CYS A CA 1
ATOM 824 C C . CYS A 1 102 ? -3.564 -8.961 -6.581 1.00 92.31 102 CYS A C 1
ATOM 826 O O . CYS A 1 102 ? -4.781 -9.055 -6.425 1.00 92.31 102 CYS A O 1
ATOM 828 N N . LEU A 1 103 ? -2.699 -9.817 -6.035 1.00 92.44 103 LEU A N 1
ATOM 829 C CA . LEU A 1 103 ? -3.086 -10.982 -5.239 1.00 92.44 103 LEU A CA 1
ATOM 830 C C . LEU A 1 103 ? -3.913 -10.582 -4.009 1.00 92.44 103 LEU A C 1
ATOM 832 O O . LEU A 1 103 ? -4.903 -11.248 -3.709 1.00 92.44 103 LEU A O 1
ATOM 836 N N . LEU A 1 104 ? -3.596 -9.449 -3.370 1.00 88.31 104 LEU A N 1
ATOM 837 C CA . LEU A 1 104 ? -4.413 -8.882 -2.289 1.00 88.31 104 LEU A CA 1
ATOM 838 C C . LEU A 1 104 ? -5.841 -8.580 -2.712 1.00 88.31 104 LEU A C 1
ATOM 840 O O . LEU A 1 104 ? -6.789 -9.018 -2.062 1.00 88.31 104 LEU A O 1
ATOM 844 N N . VAL A 1 105 ? -6.005 -7.848 -3.814 1.00 88.31 105 VAL A N 1
ATOM 845 C CA . VAL A 1 105 ? -7.332 -7.467 -4.312 1.00 88.31 105 VAL A CA 1
ATOM 846 C C . VAL A 1 105 ? -8.126 -8.705 -4.743 1.00 88.31 105 VAL A C 1
ATOM 848 O O . VAL A 1 105 ? -9.339 -8.760 -4.545 1.00 88.31 105 VAL A O 1
ATOM 851 N N . LEU A 1 106 ? -7.440 -9.729 -5.260 1.00 91.31 106 LEU A N 1
ATOM 852 C CA . LEU A 1 106 ? -8.018 -11.033 -5.599 1.00 91.31 106 LEU A CA 1
ATOM 853 C C . LEU A 1 106 ? -8.247 -11.947 -4.385 1.00 91.31 106 LEU A C 1
ATOM 855 O O . LEU A 1 106 ? -8.747 -13.058 -4.552 1.00 91.31 106 LEU A O 1
ATOM 859 N N . LYS A 1 107 ? -7.905 -11.499 -3.170 1.00 90.12 107 LYS A N 1
ATOM 860 C CA . LYS A 1 107 ? -8.019 -12.261 -1.915 1.00 90.12 107 LYS A CA 1
ATOM 861 C C . LYS A 1 107 ? -7.210 -13.564 -1.892 1.00 90.12 107 LYS A C 1
ATOM 863 O O . LYS A 1 107 ? -7.561 -14.509 -1.190 1.00 90.12 107 LYS A O 1
ATOM 868 N N . ARG A 1 108 ? -6.113 -13.616 -2.648 1.00 91.50 108 ARG A N 1
ATOM 869 C CA . ARG A 1 108 ? -5.149 -14.726 -2.677 1.00 91.50 108 ARG A CA 1
ATOM 870 C C . ARG A 1 108 ? -4.021 -14.436 -1.691 1.00 91.50 108 ARG A C 1
ATOM 872 O O . ARG A 1 108 ? -2.897 -14.136 -2.081 1.00 91.50 108 ARG A O 1
ATOM 879 N N . PHE A 1 109 ? -4.369 -14.433 -0.406 1.00 88.19 109 PHE A N 1
ATOM 880 C CA . PHE A 1 109 ? -3.516 -13.871 0.643 1.00 88.19 109 PHE A CA 1
ATOM 881 C C . PHE A 1 109 ? -2.207 -14.638 0.851 1.00 88.19 109 PHE A C 1
ATOM 883 O O . PHE A 1 109 ? -1.178 -13.989 0.990 1.00 88.19 109 PHE A O 1
ATOM 890 N N . ASP A 1 110 ? -2.215 -15.973 0.778 1.00 89.00 110 ASP A N 1
ATOM 891 C CA . ASP A 1 110 ? -0.991 -16.781 0.924 1.00 89.00 110 ASP A CA 1
ATOM 892 C C . ASP A 1 110 ? 0.064 -16.402 -0.126 1.00 89.00 110 ASP A C 1
ATOM 894 O O . ASP A 1 110 ? 1.211 -16.110 0.197 1.00 89.00 110 ASP A O 1
ATOM 898 N N . GLU A 1 111 ? -0.347 -16.297 -1.389 1.00 91.50 111 GLU A N 1
ATOM 899 C CA . GLU A 1 111 ? 0.558 -15.925 -2.479 1.00 91.50 111 GLU A CA 1
ATOM 900 C C . GLU A 1 111 ? 1.012 -14.467 -2.385 1.00 91.50 111 GLU A C 1
ATOM 902 O O . GLU A 1 111 ? 2.131 -14.139 -2.777 1.00 91.50 111 GLU A O 1
ATOM 907 N N . ALA A 1 112 ? 0.157 -13.577 -1.875 1.00 90.25 112 ALA A N 1
ATOM 908 C CA . ALA A 1 112 ? 0.540 -12.191 -1.641 1.00 90.25 112 ALA A CA 1
ATOM 909 C C . ALA A 1 112 ? 1.614 -12.084 -0.547 1.00 90.25 112 ALA A C 1
ATOM 911 O O . ALA A 1 112 ? 2.567 -11.321 -0.702 1.00 90.25 112 ALA A O 1
ATOM 912 N N . VAL A 1 113 ? 1.484 -12.876 0.524 1.00 88.00 113 VAL A N 1
ATOM 913 C CA . VAL A 1 113 ? 2.492 -12.985 1.587 1.00 88.00 113 VAL A CA 1
ATOM 914 C C . VAL A 1 113 ? 3.799 -13.546 1.029 1.00 88.00 113 VAL A C 1
ATOM 916 O O . VAL A 1 113 ? 4.860 -12.990 1.305 1.00 88.00 113 VAL A O 1
ATOM 919 N N . ASP A 1 114 ? 3.750 -14.585 0.196 1.00 90.38 114 ASP A N 1
ATOM 920 C CA . ASP A 1 114 ? 4.955 -15.156 -0.416 1.00 90.38 114 ASP A CA 1
ATOM 921 C C . ASP A 1 114 ? 5.653 -14.180 -1.375 1.00 90.38 114 ASP A C 1
ATOM 923 O O . ASP A 1 114 ? 6.883 -14.070 -1.360 1.00 90.38 114 ASP A O 1
ATOM 927 N N . ALA A 1 115 ? 4.891 -13.429 -2.178 1.00 90.88 115 ALA A N 1
ATOM 928 C CA . ALA A 1 115 ? 5.437 -12.367 -3.022 1.00 90.88 115 ALA A CA 1
ATOM 929 C C . ALA A 1 115 ? 6.119 -11.282 -2.177 1.00 90.88 115 ALA A C 1
ATOM 931 O O . ALA A 1 115 ? 7.192 -10.793 -2.538 1.00 90.88 115 ALA A O 1
ATOM 932 N N . GLN A 1 116 ? 5.539 -10.941 -1.025 1.00 88.69 116 GLN A N 1
ATOM 933 C CA . GLN A 1 116 ? 6.173 -9.998 -0.123 1.00 88.69 116 GLN A CA 1
ATOM 934 C C . GLN A 1 116 ? 7.442 -10.562 0.515 1.00 88.69 116 GLN A C 1
ATOM 936 O O . GLN A 1 116 ? 8.442 -9.852 0.580 1.00 88.69 116 GLN A O 1
ATOM 941 N N . ARG A 1 117 ? 7.435 -11.801 1.010 1.00 89.56 117 ARG A N 1
ATOM 942 C CA . ARG A 1 117 ? 8.632 -12.395 1.627 1.00 89.56 117 ARG A CA 1
ATOM 943 C C . ARG A 1 117 ? 9.825 -12.297 0.677 1.00 89.56 117 ARG A C 1
ATOM 945 O O . ARG A 1 117 ? 10.863 -11.767 1.063 1.00 89.56 117 ARG A O 1
ATOM 952 N N . GLN A 1 118 ? 9.619 -12.650 -0.591 1.00 91.38 118 GLN A N 1
ATOM 953 C CA . GLN A 1 118 ? 10.627 -12.482 -1.642 1.00 91.38 118 GLN A CA 1
ATOM 954 C C . GLN A 1 118 ? 11.043 -11.018 -1.834 1.00 91.38 118 GLN A C 1
ATOM 956 O O . GLN A 1 118 ? 12.224 -10.720 -2.003 1.00 91.38 118 GLN A O 1
ATOM 961 N N . LEU A 1 119 ? 10.090 -10.083 -1.793 1.00 91.31 119 LEU A N 1
ATOM 962 C CA . LEU A 1 119 ? 10.391 -8.657 -1.889 1.00 91.31 119 LEU A CA 1
ATOM 963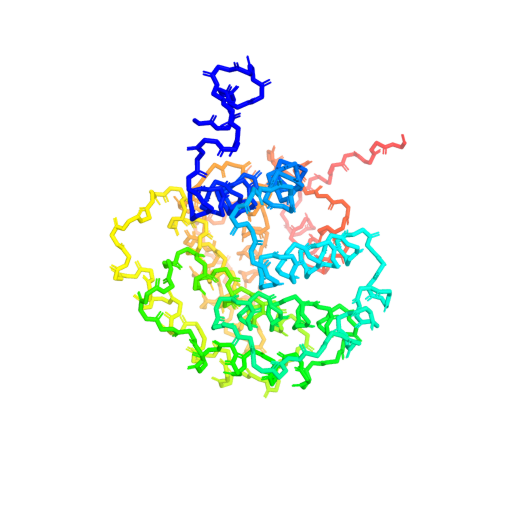 C C . LEU A 1 119 ? 11.295 -8.204 -0.735 1.00 91.31 119 LEU A C 1
ATOM 965 O O . LEU A 1 119 ? 12.274 -7.498 -0.970 1.00 91.31 119 LEU A O 1
ATOM 969 N N . ILE A 1 120 ? 10.975 -8.601 0.499 1.00 90.00 120 ILE A N 1
ATOM 970 C CA . ILE A 1 120 ? 11.732 -8.244 1.705 1.00 90.00 120 ILE A CA 1
ATOM 971 C C . ILE A 1 120 ? 13.144 -8.831 1.647 1.00 90.00 120 ILE A C 1
ATOM 973 O O . ILE A 1 120 ? 14.095 -8.134 1.988 1.00 90.00 120 ILE A O 1
ATOM 977 N N . GLU A 1 121 ? 13.289 -10.066 1.169 1.00 90.56 121 GLU A N 1
ATOM 978 C CA . GLU A 1 121 ? 14.587 -10.726 0.985 1.00 90.56 121 GLU A CA 1
ATOM 979 C C . GLU A 1 121 ? 15.473 -10.026 -0.057 1.00 90.56 121 GLU A C 1
ATOM 981 O O . GLU A 1 121 ? 16.687 -9.938 0.124 1.00 90.56 121 GLU A O 1
ATOM 986 N N . LEU A 1 122 ? 14.883 -9.512 -1.142 1.00 90.94 122 LEU A N 1
ATOM 987 C CA . LEU A 1 122 ? 15.611 -8.820 -2.215 1.00 90.94 122 LEU A CA 1
ATOM 988 C C . LEU A 1 122 ? 15.944 -7.361 -1.895 1.00 90.94 122 LEU A C 1
ATOM 990 O O . LEU A 1 122 ? 16.827 -6.768 -2.519 1.00 90.94 122 LEU A O 1
ATOM 994 N N . MET A 1 123 ? 15.199 -6.749 -0.981 1.00 90.25 123 MET A N 1
ATOM 995 C CA . MET A 1 123 ? 15.314 -5.336 -0.668 1.00 90.25 123 MET A CA 1
ATOM 996 C C . MET A 1 123 ? 16.544 -5.060 0.205 1.00 90.25 123 MET A C 1
ATOM 998 O O . MET A 1 123 ? 16.536 -5.280 1.415 1.00 90.25 123 MET A O 1
ATOM 1002 N N . ASP A 1 124 ? 17.588 -4.501 -0.403 1.00 86.38 124 ASP A N 1
ATOM 1003 C CA . ASP A 1 124 ? 18.817 -4.113 0.288 1.00 86.38 124 ASP A CA 1
ATOM 1004 C C . ASP A 1 124 ? 18.822 -2.632 0.735 1.00 86.38 124 ASP A C 1
ATOM 1006 O O . ASP A 1 124 ? 17.830 -1.903 0.626 1.00 86.38 124 ASP A O 1
ATOM 1010 N N . GLN A 1 125 ? 19.961 -2.178 1.269 1.00 78.50 125 GLN A N 1
ATOM 1011 C CA . GLN A 1 125 ? 20.162 -0.790 1.706 1.00 78.50 125 GLN A CA 1
ATOM 1012 C C . GLN A 1 125 ? 20.317 0.212 0.548 1.00 78.50 125 GLN A C 1
ATOM 1014 O O . GLN A 1 125 ? 20.226 1.413 0.785 1.00 78.50 125 GLN A O 1
ATOM 1019 N N . ASN A 1 126 ? 20.539 -0.246 -0.690 1.00 81.44 126 ASN A N 1
ATOM 1020 C CA . ASN A 1 126 ? 20.671 0.628 -1.859 1.00 81.44 126 ASN A CA 1
ATOM 1021 C C . ASN A 1 126 ? 19.304 1.065 -2.404 1.00 81.44 126 ASN A C 1
ATOM 1023 O O . ASN A 1 126 ? 19.206 2.035 -3.160 1.00 81.44 126 ASN A O 1
ATOM 1027 N N . VAL A 1 127 ? 18.231 0.368 -2.024 1.00 83.62 127 VAL A N 1
ATOM 1028 C CA . VAL A 1 127 ? 16.863 0.805 -2.299 1.00 83.62 127 VAL A CA 1
ATOM 1029 C C . VAL A 1 127 ? 16.528 2.004 -1.410 1.00 83.62 127 VAL A C 1
ATOM 1031 O O . VAL A 1 127 ? 16.593 1.923 -0.186 1.00 83.62 127 VAL A O 1
ATOM 1034 N N . LEU A 1 128 ? 16.101 3.106 -2.030 1.00 84.62 128 LEU A N 1
ATOM 1035 C CA . LEU A 1 128 ? 15.686 4.326 -1.326 1.00 84.62 128 LEU A CA 1
ATOM 1036 C C . LEU A 1 128 ? 14.675 4.020 -0.216 1.00 84.62 128 LEU A C 1
ATOM 1038 O O . LEU A 1 128 ? 13.678 3.337 -0.474 1.00 84.62 128 LEU A O 1
ATOM 1042 N N . VAL A 1 129 ? 14.866 4.580 0.985 1.00 86.00 129 VAL A N 1
ATOM 1043 C CA . VAL A 1 129 ? 14.050 4.228 2.161 1.00 86.00 129 VAL A CA 1
ATOM 1044 C C . VAL A 1 129 ? 12.555 4.436 1.910 1.00 86.00 129 VAL A C 1
ATOM 1046 O O . VAL A 1 129 ? 11.746 3.582 2.267 1.00 86.00 129 VAL A O 1
ATOM 1049 N N . ARG A 1 130 ? 12.171 5.494 1.185 1.00 83.06 130 ARG A N 1
ATOM 1050 C CA . ARG A 1 130 ? 10.769 5.730 0.789 1.00 83.06 130 ARG A CA 1
ATOM 1051 C C . ARG A 1 130 ? 10.148 4.575 -0.009 1.00 83.06 130 ARG A C 1
ATOM 1053 O O . ARG A 1 130 ? 8.979 4.260 0.187 1.00 83.06 130 ARG A O 1
ATOM 1060 N N . ARG A 1 131 ? 10.917 3.924 -0.894 1.00 84.62 131 ARG A N 1
ATOM 1061 C CA . ARG A 1 131 ? 10.452 2.745 -1.646 1.00 84.62 131 ARG A CA 1
ATOM 1062 C C . ARG A 1 131 ? 10.329 1.544 -0.726 1.00 84.62 131 ARG A C 1
ATOM 1064 O O . ARG A 1 131 ? 9.356 0.812 -0.831 1.00 84.62 131 ARG A O 1
ATOM 1071 N N . ARG A 1 132 ? 11.290 1.372 0.184 1.00 87.75 132 ARG A N 1
ATOM 1072 C CA . ARG A 1 132 ? 11.279 0.276 1.157 1.00 87.75 132 ARG A CA 1
ATOM 1073 C C . ARG A 1 132 ? 10.026 0.325 2.029 1.00 87.75 132 ARG A C 1
ATOM 1075 O O . ARG A 1 132 ? 9.326 -0.673 2.146 1.00 87.75 132 ARG A O 1
ATOM 1082 N N . LEU A 1 133 ? 9.692 1.509 2.542 1.00 85.69 133 LEU A N 1
ATOM 1083 C CA . LEU A 1 133 ? 8.455 1.746 3.288 1.00 85.69 133 LEU A CA 1
ATOM 1084 C C . LEU A 1 133 ? 7.211 1.480 2.432 1.00 85.69 133 LEU A C 1
ATOM 1086 O O . LEU A 1 133 ? 6.337 0.733 2.858 1.00 85.69 133 LEU A O 1
ATOM 1090 N N . TYR A 1 134 ? 7.166 2.009 1.204 1.00 83.25 134 TYR A N 1
ATOM 1091 C CA . TYR A 1 134 ? 6.054 1.771 0.277 1.00 83.25 134 TYR A CA 1
ATOM 1092 C C . TYR A 1 134 ? 5.823 0.281 -0.012 1.00 83.25 134 TYR A C 1
ATOM 1094 O O . TYR A 1 134 ? 4.685 -0.173 -0.109 1.00 83.25 134 TYR A O 1
ATOM 1102 N N . TYR A 1 135 ? 6.891 -0.504 -0.142 1.00 85.25 135 TYR A N 1
ATOM 1103 C CA . TYR A 1 135 ? 6.748 -1.935 -0.353 1.00 85.25 135 TYR A CA 1
ATOM 1104 C C . TYR A 1 135 ? 6.161 -2.646 0.866 1.00 85.25 135 TYR A C 1
ATOM 1106 O O . TYR A 1 135 ? 5.333 -3.541 0.713 1.00 85.25 135 TYR A O 1
ATOM 1114 N N . LEU A 1 136 ? 6.535 -2.231 2.077 1.00 84.56 136 LEU A N 1
ATOM 1115 C CA . LEU A 1 136 ? 6.009 -2.811 3.314 1.00 84.56 136 LEU A CA 1
ATOM 1116 C C . LEU A 1 136 ? 4.524 -2.473 3.545 1.00 84.56 136 LEU A C 1
ATOM 1118 O O . LEU A 1 136 ? 3.819 -3.290 4.135 1.00 84.56 136 LEU A O 1
ATOM 1122 N N . GLU A 1 137 ? 4.005 -1.361 3.002 1.00 75.12 137 GLU A N 1
ATOM 1123 C CA . GLU A 1 137 ? 2.572 -1.005 3.082 1.00 75.12 137 GLU A CA 1
ATOM 1124 C C . GLU A 1 137 ? 1.640 -2.116 2.558 1.00 75.12 137 GLU A C 1
ATOM 1126 O O . GLU A 1 137 ? 0.528 -2.282 3.061 1.00 75.12 137 GLU A O 1
ATOM 1131 N N . THR A 1 138 ? 2.087 -2.918 1.584 1.00 70.88 138 THR A N 1
ATOM 1132 C CA . THR A 1 138 ? 1.324 -4.059 1.046 1.00 70.88 138 THR A CA 1
ATOM 1133 C C . THR A 1 138 ? 0.998 -5.091 2.132 1.00 70.88 138 THR A C 1
ATOM 1135 O O . THR A 1 138 ? -0.145 -5.534 2.239 1.00 70.88 138 THR A O 1
ATOM 1138 N N . MET A 1 139 ? 1.963 -5.432 2.992 1.00 72.38 139 MET A N 1
ATOM 1139 C CA . MET A 1 139 ? 1.726 -6.339 4.129 1.00 72.38 139 MET A CA 1
ATOM 1140 C C . MET A 1 139 ? 0.856 -5.719 5.197 1.00 72.38 139 MET A C 1
ATOM 1142 O O . MET A 1 139 ? 0.041 -6.395 5.816 1.00 72.38 139 MET A O 1
ATOM 1146 N N . LEU A 1 140 ? 0.999 -4.417 5.402 1.00 69.00 140 LEU A N 1
ATOM 1147 C CA . LEU A 1 140 ? 0.169 -3.713 6.360 1.00 69.00 140 LEU A CA 1
ATOM 1148 C C . LEU A 1 140 ? -1.315 -3.760 5.947 1.00 69.00 140 LEU A C 1
ATOM 1150 O O . LEU A 1 140 ? -2.191 -3.910 6.798 1.00 69.00 140 LEU A O 1
ATOM 1154 N N . ALA A 1 141 ? -1.603 -3.741 4.641 1.00 68.50 141 ALA A N 1
ATOM 1155 C CA . ALA A 1 141 ? -2.953 -3.924 4.110 1.00 68.50 141 ALA A CA 1
ATOM 1156 C C . ALA A 1 141 ? -3.502 -5.357 4.293 1.00 68.50 141 ALA A C 1
ATOM 1158 O O . ALA A 1 141 ? -4.706 -5.521 4.495 1.00 68.50 141 ALA A O 1
ATOM 1159 N N . LEU A 1 142 ? -2.649 -6.394 4.294 1.00 70.38 142 LEU A N 1
ATOM 1160 C CA . LEU A 1 142 ? -3.058 -7.794 4.527 1.00 70.38 142 LEU A CA 1
ATOM 1161 C C . LEU A 1 142 ? -3.743 -8.007 5.877 1.00 70.38 142 LEU A C 1
ATOM 1163 O O . LEU A 1 142 ? -4.644 -8.843 5.988 1.00 70.38 142 LEU A O 1
ATOM 1167 N N . LYS A 1 143 ? -3.372 -7.216 6.889 1.00 66.12 143 LYS A N 1
ATOM 1168 C CA . LYS A 1 143 ? -3.940 -7.310 8.239 1.00 66.12 143 LYS A CA 1
ATOM 1169 C C . LYS A 1 143 ? -5.450 -7.098 8.273 1.00 66.12 143 LYS A C 1
ATOM 1171 O O . LYS A 1 143 ? -6.128 -7.683 9.113 1.00 66.12 143 LYS A O 1
ATOM 1176 N N . GLN A 1 144 ? -6.001 -6.321 7.340 1.00 62.03 144 GLN A N 1
ATOM 1177 C CA . GLN A 1 144 ? -7.450 -6.121 7.240 1.00 62.03 144 GLN A CA 1
ATOM 1178 C C . GLN A 1 144 ? -8.205 -7.402 6.854 1.00 62.03 144 GLN A C 1
ATOM 1180 O O . GLN A 1 144 ? -9.435 -7.440 6.926 1.00 62.03 144 GLN A O 1
ATOM 1185 N N . HIS A 1 145 ? -7.494 -8.443 6.420 1.00 64.88 145 HIS A N 1
ATOM 1186 C CA . HIS A 1 145 ? -8.097 -9.599 5.778 1.00 64.88 145 HIS A CA 1
ATOM 1187 C C . HIS A 1 145 ? -7.765 -10.941 6.429 1.00 64.88 145 HIS A C 1
ATOM 1189 O O . HIS A 1 145 ? -8.561 -11.869 6.283 1.00 64.88 145 HIS A O 1
ATOM 1195 N N . ALA A 1 146 ? -6.648 -11.065 7.151 1.00 65.44 146 ALA A N 1
ATOM 1196 C CA . ALA A 1 146 ? -6.243 -12.348 7.715 1.00 65.44 146 ALA A CA 1
ATOM 1197 C C . ALA A 1 146 ? -5.383 -12.203 8.983 1.00 65.44 146 ALA A C 1
ATOM 1199 O O . ALA A 1 146 ? -4.225 -11.804 8.919 1.00 65.44 146 ALA A O 1
ATOM 1200 N N . SER A 1 147 ? -5.938 -12.605 10.131 1.00 70.31 147 SER A N 1
ATOM 1201 C CA . SER A 1 147 ? -5.252 -12.637 11.438 1.00 70.31 147 SER A CA 1
ATOM 1202 C C . SER A 1 147 ? -4.281 -13.813 11.609 1.00 70.31 147 SER A C 1
ATOM 1204 O O . SER A 1 147 ? -3.756 -14.042 12.691 1.00 70.31 147 SER A O 1
ATOM 1206 N N . GLN A 1 148 ? -4.121 -14.645 10.579 1.00 77.88 148 GLN A N 1
ATOM 1207 C CA . GLN A 1 148 ? -3.209 -15.790 10.614 1.00 77.88 148 GLN A CA 1
ATOM 1208 C C . GLN A 1 148 ? -1.761 -15.406 10.285 1.00 77.88 148 GLN A C 1
ATOM 1210 O O . GLN A 1 148 ? -0.881 -16.236 10.459 1.00 77.88 148 GLN A O 1
ATOM 1215 N N . TYR A 1 149 ? -1.526 -14.172 9.823 1.00 78.81 149 TYR A N 1
ATOM 1216 C CA . TYR A 1 149 ? -0.200 -13.654 9.456 1.00 78.81 149 TYR A CA 1
ATOM 1217 C C . TYR A 1 149 ? 0.312 -12.621 10.467 1.00 78.81 149 TYR A C 1
ATOM 1219 O O . TYR A 1 149 ? 0.953 -11.633 10.104 1.00 78.81 149 TYR A O 1
ATOM 1227 N N . ASP A 1 150 ? -0.075 -12.776 11.732 1.00 77.44 150 ASP A N 1
ATOM 1228 C CA . ASP A 1 150 ? 0.219 -11.801 12.779 1.00 77.44 150 ASP A CA 1
ATOM 1229 C C . ASP A 1 150 ? 1.722 -11.705 13.060 1.00 77.44 150 ASP A C 1
ATOM 1231 O O . ASP A 1 150 ? 2.238 -10.595 13.160 1.00 77.44 150 ASP A O 1
ATOM 1235 N N . ASP A 1 151 ? 2.431 -12.835 13.053 1.00 81.38 151 ASP A N 1
ATOM 1236 C CA . ASP A 1 151 ? 3.882 -12.882 13.249 1.00 81.38 151 ASP A CA 1
ATOM 1237 C C . ASP A 1 151 ? 4.638 -12.216 12.082 1.00 81.38 151 ASP A C 1
ATOM 1239 O O . ASP A 1 151 ? 5.578 -11.443 12.288 1.00 81.38 151 ASP A O 1
ATOM 1243 N N . GLU A 1 152 ? 4.227 -12.470 10.833 1.00 80.44 152 GLU A N 1
ATOM 1244 C CA . GLU A 1 152 ? 4.809 -11.806 9.661 1.00 80.44 152 GLU A CA 1
ATOM 1245 C C . GLU A 1 152 ? 4.554 -10.302 9.676 1.00 80.44 152 GLU A C 1
ATOM 1247 O O . GLU A 1 152 ? 5.417 -9.515 9.269 1.00 80.44 152 GLU A O 1
ATOM 1252 N N . LEU A 1 153 ? 3.368 -9.897 10.132 1.00 80.69 153 LEU A N 1
ATOM 1253 C CA . LEU A 1 153 ? 3.029 -8.493 10.264 1.00 80.69 153 LEU A CA 1
ATOM 1254 C C . LEU A 1 153 ? 3.890 -7.816 11.328 1.00 80.69 153 LEU A C 1
ATOM 1256 O O . LEU A 1 153 ? 4.398 -6.732 11.053 1.00 80.69 153 LEU A O 1
ATOM 1260 N N . ASP A 1 154 ? 4.095 -8.444 12.486 1.00 82.81 154 ASP A N 1
ATOM 1261 C CA . ASP A 1 154 ? 4.955 -7.914 13.549 1.00 82.81 154 ASP A CA 1
ATOM 1262 C C . ASP A 1 154 ? 6.377 -7.673 13.032 1.00 82.81 154 ASP A C 1
ATOM 1264 O O . ASP A 1 154 ? 6.914 -6.571 13.170 1.00 82.81 154 ASP A O 1
ATOM 1268 N N . GLY A 1 155 ? 6.943 -8.641 12.303 1.00 85.62 155 GLY A N 1
ATOM 1269 C CA . GLY A 1 155 ? 8.245 -8.471 11.656 1.00 85.62 155 GLY A CA 1
ATOM 1270 C C . GLY A 1 155 ? 8.279 -7.311 10.648 1.00 85.62 155 GLY A C 1
ATOM 1271 O O . GLY A 1 155 ? 9.253 -6.554 10.595 1.00 85.62 155 GLY A O 1
ATOM 1272 N N . CYS A 1 156 ? 7.212 -7.123 9.864 1.00 86.19 156 CYS A N 1
ATOM 1273 C CA . CYS A 1 156 ? 7.104 -6.007 8.916 1.00 86.19 156 CYS A CA 1
ATOM 1274 C C . CYS A 1 156 ? 6.938 -4.650 9.615 1.00 86.19 156 CYS A C 1
ATOM 1276 O O . CYS A 1 156 ? 7.484 -3.646 9.144 1.00 86.19 156 CYS A O 1
ATOM 1278 N N . LEU A 1 157 ? 6.188 -4.607 10.717 1.00 86.19 157 LEU A N 1
ATOM 1279 C CA . LEU A 1 157 ? 5.986 -3.415 11.535 1.00 86.19 157 LEU A CA 1
ATOM 1280 C C . LEU A 1 157 ? 7.306 -2.970 12.169 1.00 86.19 157 LEU A C 1
ATOM 1282 O O . LEU A 1 157 ? 7.671 -1.798 12.054 1.00 86.19 157 LEU A O 1
ATOM 1286 N N . ASP A 1 158 ? 8.047 -3.907 12.758 1.00 88.50 158 ASP A N 1
ATOM 1287 C CA . ASP A 1 158 ? 9.354 -3.651 13.363 1.00 88.50 158 ASP A CA 1
ATOM 1288 C C . ASP A 1 158 ? 10.365 -3.163 12.324 1.00 88.50 158 ASP A C 1
ATOM 1290 O O . ASP A 1 158 ? 11.049 -2.157 12.534 1.00 88.50 158 ASP A O 1
ATOM 1294 N N . LEU A 1 159 ? 10.420 -3.816 11.158 1.00 89.56 159 LEU A N 1
ATOM 1295 C CA . LEU A 1 159 ? 11.277 -3.381 10.058 1.00 89.56 159 LEU A CA 1
ATOM 1296 C C . LEU A 1 159 ? 10.918 -1.965 9.591 1.00 89.56 159 LEU A C 1
ATOM 1298 O O . LEU A 1 159 ? 11.806 -1.132 9.421 1.00 89.56 159 LEU A O 1
ATOM 1302 N N . SER A 1 160 ? 9.629 -1.669 9.417 1.00 88.88 160 SER A N 1
ATOM 1303 C CA . SER A 1 160 ? 9.159 -0.342 9.000 1.00 88.88 160 SER A CA 1
ATOM 1304 C C . SER A 1 160 ? 9.517 0.739 10.022 1.00 88.88 160 SER A C 1
ATOM 1306 O O . SER A 1 160 ? 9.954 1.827 9.644 1.00 88.88 160 SER A O 1
ATOM 1308 N N . LEU A 1 161 ? 9.374 0.443 11.317 1.00 88.75 161 LEU A N 1
ATOM 1309 C CA . LEU A 1 161 ? 9.727 1.370 12.390 1.00 88.75 161 LEU A CA 1
ATOM 1310 C C . LEU A 1 161 ? 11.235 1.636 12.435 1.00 88.75 161 LEU A C 1
ATOM 1312 O O . LEU A 1 161 ? 11.646 2.790 12.556 1.00 88.75 161 LEU A O 1
ATOM 1316 N N . ASN A 1 162 ? 12.057 0.595 12.287 1.00 90.25 162 ASN A N 1
ATOM 1317 C CA . ASN A 1 162 ? 13.511 0.734 12.221 1.00 90.25 162 ASN A CA 1
ATOM 1318 C C . ASN A 1 162 ? 13.930 1.592 11.024 1.00 90.25 162 ASN A C 1
ATOM 1320 O O . ASN A 1 162 ? 14.694 2.541 11.190 1.00 90.25 162 ASN A O 1
ATOM 1324 N N . LEU A 1 163 ? 13.348 1.341 9.846 1.00 90.56 163 LEU A N 1
ATOM 1325 C CA . LEU A 1 163 ? 13.589 2.160 8.658 1.00 90.56 163 LEU A CA 1
ATOM 1326 C C . LEU A 1 163 ? 13.227 3.623 8.887 1.00 90.56 163 LEU A C 1
ATOM 1328 O O . LEU A 1 163 ? 13.987 4.502 8.496 1.00 90.56 163 LEU A O 1
ATOM 1332 N N . LEU A 1 164 ? 12.097 3.900 9.537 1.00 88.06 164 LEU A N 1
ATOM 1333 C CA . LEU A 1 164 ? 11.706 5.269 9.857 1.00 88.06 164 LEU A CA 1
ATOM 1334 C C . LEU A 1 164 ? 12.677 5.925 10.836 1.00 88.06 164 LEU A C 1
ATOM 1336 O O . LEU A 1 164 ? 13.053 7.076 10.623 1.00 88.06 164 LEU A O 1
ATOM 1340 N N . ASN A 1 165 ? 13.108 5.220 11.879 1.00 86.62 165 ASN A N 1
ATOM 1341 C CA . ASN A 1 165 ? 14.046 5.755 12.866 1.00 86.62 165 ASN A CA 1
ATOM 1342 C C . ASN A 1 165 ? 15.420 6.075 12.258 1.00 86.62 165 ASN A C 1
ATOM 1344 O O . ASN A 1 165 ? 16.046 7.058 12.650 1.00 86.62 165 ASN A O 1
ATOM 1348 N N . GLU A 1 166 ? 15.869 5.273 11.293 1.00 86.00 166 GLU A N 1
ATOM 1349 C CA . GLU A 1 166 ? 17.165 5.433 10.624 1.00 86.00 166 GLU A CA 1
ATOM 1350 C C . GLU A 1 166 ? 17.121 6.401 9.434 1.00 86.00 166 GLU A C 1
ATOM 1352 O O . GLU A 1 166 ? 18.149 6.967 9.058 1.00 86.00 166 GLU A O 1
ATOM 1357 N N . ALA A 1 167 ? 15.944 6.619 8.843 1.00 86.56 167 ALA A N 1
ATOM 1358 C CA . ALA A 1 167 ? 15.789 7.495 7.693 1.00 86.56 167 ALA A CA 1
ATOM 1359 C C . ALA A 1 167 ? 16.182 8.930 8.047 1.00 86.56 167 ALA A C 1
ATOM 1361 O O . ALA A 1 167 ? 15.522 9.570 8.862 1.00 86.56 167 ALA A O 1
ATOM 1362 N N . THR A 1 168 ? 17.200 9.480 7.392 1.00 84.06 168 THR A N 1
ATOM 1363 C CA . THR A 1 168 ? 17.542 10.910 7.516 1.00 84.06 168 THR A CA 1
ATOM 1364 C C . THR A 1 168 ? 17.128 11.704 6.281 1.00 84.06 168 THR A C 1
ATOM 1366 O O . THR A 1 168 ? 16.948 12.915 6.370 1.00 84.06 168 THR A O 1
ATOM 1369 N N . GLU A 1 169 ? 16.897 11.027 5.152 1.00 84.19 169 GLU A N 1
ATOM 1370 C CA . GLU A 1 169 ? 16.492 11.654 3.891 1.00 84.19 169 GLU A CA 1
ATOM 1371 C C . GLU A 1 169 ? 15.000 12.013 3.787 1.00 84.19 169 GLU A C 1
ATOM 1373 O O . GLU A 1 169 ? 14.618 12.739 2.871 1.00 84.19 169 GLU A O 1
ATOM 1378 N N . LEU A 1 170 ? 14.145 11.496 4.678 1.00 83.88 170 LEU A N 1
ATOM 1379 C CA . LEU A 1 170 ? 12.701 11.733 4.609 1.00 83.88 170 LEU A CA 1
ATOM 1380 C C . LEU A 1 170 ? 12.356 13.121 5.141 1.00 83.88 170 LEU A C 1
ATOM 1382 O O . LEU A 1 170 ? 12.736 13.487 6.258 1.00 83.88 170 LEU A O 1
ATOM 1386 N N . SER A 1 171 ? 11.555 13.856 4.374 1.00 83.06 171 SER A N 1
ATOM 1387 C CA . SER A 1 171 ? 10.927 15.079 4.861 1.00 83.06 171 SER A CA 1
ATOM 1388 C C . SER A 1 171 ? 9.956 14.772 6.009 1.00 83.06 171 SER A C 1
ATOM 1390 O O . SER A 1 171 ? 9.431 13.662 6.139 1.00 83.06 171 SER A O 1
ATOM 1392 N N . GLU A 1 172 ? 9.689 15.767 6.854 1.00 82.06 172 GLU A N 1
ATOM 1393 C CA . GLU A 1 172 ? 8.737 15.633 7.963 1.00 82.06 172 GLU A CA 1
ATOM 1394 C C . GLU A 1 172 ? 7.342 15.148 7.505 1.00 82.06 172 GLU A C 1
ATOM 1396 O O . GLU A 1 172 ? 6.826 14.212 8.118 1.00 82.06 172 GLU A O 1
ATOM 1401 N N . PRO A 1 173 ? 6.748 15.657 6.402 1.00 78.25 173 PRO A N 1
ATOM 1402 C CA . PRO A 1 173 ? 5.479 15.131 5.896 1.00 78.25 173 PRO A CA 1
ATOM 1403 C C . PRO A 1 173 ? 5.534 13.655 5.475 1.00 78.25 173 PRO A C 1
ATOM 1405 O O . PRO A 1 173 ? 4.600 12.907 5.754 1.00 78.25 173 PRO A O 1
ATOM 1408 N N . GLU A 1 174 ? 6.617 13.217 4.824 1.00 78.56 174 GLU A N 1
ATOM 1409 C CA . GLU A 1 174 ? 6.786 11.817 4.406 1.00 78.56 174 GLU A CA 1
ATOM 1410 C C . GLU A 1 174 ? 6.905 10.891 5.615 1.00 78.56 174 GLU A C 1
ATOM 1412 O O . GLU A 1 174 ? 6.246 9.851 5.672 1.00 78.56 174 GLU A O 1
ATOM 1417 N N . ARG A 1 175 ? 7.699 11.299 6.611 1.00 83.06 175 ARG A N 1
ATOM 1418 C CA . ARG A 1 175 ? 7.837 10.572 7.874 1.00 83.06 175 ARG A CA 1
ATOM 1419 C C . ARG A 1 175 ? 6.497 10.460 8.594 1.00 83.06 175 ARG A C 1
ATOM 1421 O O . ARG A 1 175 ? 6.130 9.368 9.015 1.00 83.06 175 ARG A O 1
ATOM 1428 N N . ASN A 1 176 ? 5.770 11.567 8.714 1.00 78.88 176 ASN A N 1
ATOM 1429 C CA . ASN A 1 176 ? 4.479 11.613 9.395 1.00 78.88 176 ASN A CA 1
ATOM 1430 C C . ASN A 1 176 ? 3.446 10.716 8.705 1.00 78.88 176 ASN A C 1
ATOM 1432 O O . ASN A 1 176 ? 2.749 9.966 9.381 1.00 78.88 176 ASN A O 1
ATOM 1436 N N . ARG A 1 177 ? 3.397 10.724 7.367 1.00 77.94 177 ARG A N 1
ATOM 1437 C CA . ARG A 1 177 ? 2.528 9.830 6.590 1.00 77.94 177 ARG A CA 1
ATOM 1438 C C . ARG A 1 177 ? 2.838 8.358 6.864 1.00 77.94 177 ARG A C 1
ATOM 1440 O O . ARG A 1 177 ? 1.928 7.581 7.140 1.00 77.94 177 ARG A O 1
ATOM 1447 N N . ALA A 1 178 ? 4.113 7.980 6.797 1.00 79.81 178 ALA A N 1
ATOM 1448 C CA . ALA A 1 178 ? 4.532 6.599 7.016 1.00 79.81 178 ALA A CA 1
ATOM 1449 C C . ALA A 1 178 ? 4.291 6.140 8.467 1.00 79.81 178 ALA A C 1
ATOM 1451 O O . ALA A 1 178 ? 3.800 5.034 8.687 1.00 79.81 178 ALA A O 1
ATOM 1452 N N . LEU A 1 179 ? 4.564 7.003 9.455 1.00 82.00 179 LEU A N 1
ATOM 1453 C CA . LEU A 1 179 ? 4.241 6.742 10.862 1.00 82.00 179 LEU A CA 1
ATOM 1454 C C . LEU A 1 179 ? 2.733 6.591 11.083 1.00 82.00 179 LEU A C 1
ATOM 1456 O O . LEU A 1 179 ? 2.326 5.668 11.784 1.00 82.00 179 LEU A O 1
ATOM 1460 N N . GLY A 1 180 ? 1.911 7.450 10.476 1.00 80.00 180 GLY A N 1
ATOM 1461 C CA . GLY A 1 180 ? 0.452 7.358 10.549 1.00 80.00 180 GLY A CA 1
ATOM 1462 C C . GLY A 1 180 ? -0.057 6.010 10.039 1.00 80.00 180 GLY A C 1
ATOM 1463 O O . GLY A 1 180 ? -0.745 5.299 10.768 1.00 80.00 180 GLY A O 1
ATOM 1464 N N . GLY A 1 181 ? 0.380 5.592 8.845 1.00 78.75 181 GLY A N 1
ATOM 1465 C CA . GLY A 1 181 ? 0.028 4.282 8.286 1.00 78.75 181 GLY A CA 1
ATOM 1466 C C . GLY A 1 181 ? 0.452 3.108 9.178 1.00 78.75 181 GLY A C 1
ATOM 1467 O O . GLY A 1 181 ? -0.332 2.186 9.409 1.00 78.75 181 GLY A O 1
ATOM 1468 N N . LEU A 1 182 ? 1.661 3.168 9.746 1.00 82.50 182 LEU A N 1
ATOM 1469 C CA . LEU A 1 182 ? 2.167 2.153 10.671 1.00 82.50 182 LEU A CA 1
ATOM 1470 C C . LEU A 1 182 ? 1.315 2.057 11.944 1.00 82.50 182 LEU A C 1
ATOM 1472 O O . LEU A 1 182 ? 0.899 0.969 12.349 1.00 82.50 182 LEU A O 1
ATOM 1476 N N . ARG A 1 183 ? 1.038 3.206 12.570 1.00 84.56 183 ARG A N 1
ATOM 1477 C CA . ARG A 1 183 ? 0.236 3.294 13.795 1.00 84.56 183 ARG A CA 1
ATOM 1478 C C . ARG A 1 183 ? -1.194 2.844 13.560 1.00 84.56 183 ARG A C 1
ATOM 1480 O O . ARG A 1 183 ? -1.739 2.139 14.405 1.00 84.56 183 ARG A O 1
ATOM 1487 N N . PHE A 1 184 ? -1.772 3.176 12.410 1.00 82.00 184 PHE A N 1
ATOM 1488 C CA . PHE A 1 184 ? -3.101 2.714 12.044 1.00 82.00 184 PHE A CA 1
ATOM 1489 C C . PHE A 1 184 ? -3.176 1.182 12.051 1.00 82.00 184 PHE A C 1
ATOM 1491 O O . PHE A 1 184 ? -4.083 0.597 12.644 1.00 82.00 184 PHE A O 1
ATOM 1498 N N . VAL A 1 185 ? -2.186 0.517 11.455 1.00 81.06 185 VAL A N 1
ATOM 1499 C CA . VAL A 1 185 ? -2.149 -0.950 11.363 1.00 81.06 185 VAL A CA 1
ATOM 1500 C C . VAL A 1 185 ? -1.899 -1.598 12.725 1.00 81.06 185 VAL A C 1
ATOM 1502 O O . VAL A 1 185 ? -2.596 -2.551 13.075 1.00 81.06 185 VAL A O 1
ATOM 1505 N N . GLN A 1 186 ? -1.001 -1.035 13.538 1.00 84.94 186 GLN A N 1
ATOM 1506 C CA . GLN A 1 186 ? -0.815 -1.456 14.935 1.00 84.94 186 GLN A CA 1
ATOM 1507 C C . GLN A 1 186 ? -2.108 -1.314 15.751 1.00 84.94 186 GLN A C 1
ATOM 1509 O O . GLN A 1 186 ? -2.482 -2.215 16.502 1.00 84.94 186 GLN A O 1
ATOM 1514 N N . GLY A 1 187 ? -2.843 -0.215 15.567 1.00 86.81 187 GLY A N 1
ATOM 1515 C CA . GLY A 1 187 ? -4.132 0.001 16.218 1.00 86.81 187 GLY A CA 1
ATOM 1516 C C . GLY A 1 187 ? -5.164 -1.061 15.832 1.00 86.81 187 GLY A C 1
ATOM 1517 O O . GLY A 1 187 ? -5.830 -1.626 16.701 1.00 86.81 187 GLY A O 1
ATOM 1518 N N . GLN A 1 188 ? -5.251 -1.405 14.544 1.00 82.62 188 GLN A N 1
ATOM 1519 C CA . GLN A 1 188 ? -6.125 -2.479 14.055 1.00 82.62 188 GLN A CA 1
ATOM 1520 C C . GLN A 1 188 ? -5.727 -3.855 14.612 1.00 82.62 188 GLN A C 1
ATOM 1522 O O . GLN A 1 188 ? -6.591 -4.658 14.966 1.00 82.62 188 GLN A O 1
ATOM 1527 N N . GLN A 1 189 ? -4.428 -4.124 14.758 1.00 82.50 189 GLN A N 1
ATOM 1528 C CA . GLN A 1 189 ? -3.942 -5.348 15.392 1.00 82.50 189 GLN A CA 1
ATOM 1529 C C . GLN A 1 189 ? -4.340 -5.435 16.864 1.00 82.50 189 GLN A C 1
ATOM 1531 O O . GLN A 1 189 ? -4.773 -6.488 17.331 1.00 82.50 189 GLN A O 1
ATOM 1536 N N . HIS A 1 190 ? -4.240 -4.334 17.601 1.00 87.06 190 HIS A N 1
ATOM 1537 C CA . HIS A 1 190 ? -4.705 -4.289 18.980 1.00 87.06 190 HIS A CA 1
ATOM 1538 C C . HIS A 1 190 ? -6.223 -4.493 19.081 1.00 87.06 190 HIS A C 1
ATOM 1540 O O . HIS A 1 190 ? -6.669 -5.243 19.949 1.00 87.06 190 HIS A O 1
ATOM 1546 N N . ILE A 1 191 ? -7.014 -3.926 18.160 1.00 86.50 191 ILE A N 1
ATOM 1547 C CA . ILE A 1 191 ? -8.461 -4.189 18.058 1.00 86.50 191 ILE A CA 1
ATOM 1548 C C . ILE A 1 191 ? -8.744 -5.682 17.859 1.00 86.50 191 ILE A C 1
ATOM 1550 O O . ILE A 1 191 ? -9.595 -6.234 18.560 1.00 86.50 191 ILE A O 1
ATOM 1554 N N . ALA A 1 192 ? -8.034 -6.343 16.940 1.00 82.31 192 ALA A N 1
ATOM 1555 C CA . ALA A 1 192 ? -8.224 -7.768 16.656 1.00 82.31 192 ALA A CA 1
ATOM 1556 C C . ALA A 1 192 ? -7.982 -8.651 17.895 1.00 82.31 192 ALA A C 1
ATOM 1558 O O . ALA A 1 192 ? -8.671 -9.651 18.089 1.00 82.31 192 ALA A O 1
ATOM 1559 N N . HIS A 1 193 ? -7.068 -8.234 18.774 1.00 84.75 193 HIS A N 1
ATOM 1560 C CA . HIS A 1 193 ? -6.757 -8.907 20.036 1.00 84.75 193 HIS A CA 1
ATOM 1561 C C . HIS A 1 193 ? -7.583 -8.422 21.238 1.00 84.75 193 HIS A C 1
ATOM 1563 O O . HIS A 1 193 ? -7.352 -8.864 22.363 1.00 84.75 193 HIS A O 1
ATOM 1569 N N . GLY A 1 194 ? -8.534 -7.504 21.038 1.00 86.88 194 GLY A N 1
ATOM 1570 C CA . GLY A 1 194 ? -9.337 -6.924 22.119 1.00 86.88 194 GLY A CA 1
ATOM 1571 C C . GLY A 1 194 ? -8.556 -6.009 23.072 1.00 86.88 194 GLY A C 1
ATOM 1572 O O . GLY A 1 194 ? -9.040 -5.711 24.161 1.00 86.88 194 GLY A O 1
ATOM 1573 N N . ALA A 1 195 ? -7.366 -5.555 22.676 1.00 89.81 195 ALA A N 1
ATOM 1574 C CA . ALA A 1 195 ? -6.509 -4.638 23.421 1.00 89.81 195 ALA A CA 1
ATOM 1575 C C . ALA A 1 195 ? -6.893 -3.171 23.125 1.00 89.81 195 ALA A C 1
ATOM 1577 O O . ALA A 1 195 ? -6.127 -2.410 22.528 1.00 89.81 195 ALA A O 1
ATOM 1578 N N . TRP A 1 196 ? -8.118 -2.772 23.480 1.00 90.25 196 TRP A N 1
ATOM 1579 C CA . TRP A 1 196 ? -8.709 -1.507 23.018 1.00 90.25 196 TRP A CA 1
ATOM 1580 C C 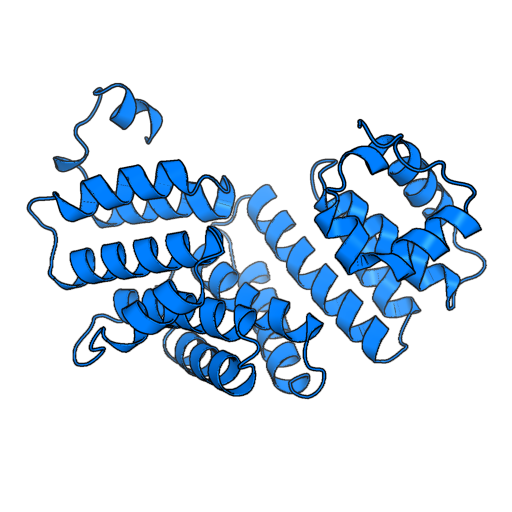. TRP A 1 196 ? -7.971 -0.266 23.521 1.00 90.25 196 TRP A C 1
ATOM 1582 O O . TRP A 1 196 ? -7.852 0.712 22.781 1.00 90.25 196 TRP A O 1
ATOM 1592 N N . ARG A 1 197 ? -7.425 -0.295 24.742 1.00 89.38 197 ARG A N 1
ATOM 1593 C CA . ARG A 1 197 ? -6.587 0.797 25.262 1.00 89.38 197 ARG A CA 1
ATOM 1594 C C . ARG A 1 197 ? -5.330 1.025 24.422 1.00 89.38 197 ARG A C 1
ATOM 1596 O O . ARG A 1 197 ? -5.013 2.171 24.112 1.00 89.38 197 ARG A O 1
ATOM 1603 N N . GLN A 1 198 ? -4.620 -0.037 24.045 1.00 90.50 198 GLN A N 1
ATOM 1604 C CA . GLN A 1 198 ? -3.439 0.065 23.186 1.00 90.50 198 GLN A CA 1
ATOM 1605 C C . GLN A 1 198 ? -3.824 0.563 21.790 1.00 90.50 198 GLN A C 1
ATOM 1607 O O . GLN A 1 198 ? -3.159 1.449 21.258 1.00 90.50 198 GLN A O 1
ATOM 1612 N N . ALA A 1 199 ? -4.942 0.071 21.244 1.00 90.19 199 ALA A N 1
ATOM 1613 C CA . ALA A 1 199 ? -5.470 0.551 19.971 1.00 90.19 199 ALA A CA 1
ATOM 1614 C C . ALA A 1 199 ? -5.744 2.062 19.993 1.00 90.19 199 ALA A C 1
ATOM 1616 O O . ALA A 1 199 ? -5.290 2.786 19.108 1.00 90.19 199 ALA A O 1
ATOM 1617 N N . ALA A 1 200 ? -6.422 2.554 21.036 1.00 89.94 200 ALA A N 1
ATOM 1618 C CA . ALA A 1 200 ? -6.671 3.981 21.217 1.00 89.94 200 ALA A CA 1
ATOM 1619 C C . ALA A 1 200 ? -5.359 4.783 21.282 1.00 89.94 200 ALA A C 1
ATOM 1621 O O . ALA A 1 200 ? -5.252 5.815 20.627 1.00 89.94 200 ALA A O 1
ATOM 1622 N N . GLY A 1 201 ? -4.337 4.287 21.987 1.00 89.06 201 GLY A N 1
ATOM 1623 C CA . GLY A 1 201 ? -3.018 4.926 22.032 1.00 89.06 201 GLY A CA 1
ATOM 1624 C C . GLY A 1 201 ? -2.360 5.075 20.654 1.00 89.06 201 GLY A C 1
ATOM 1625 O O . GLY A 1 201 ? -1.789 6.125 20.361 1.00 89.06 201 GLY A O 1
ATOM 1626 N N . CYS A 1 202 ? -2.484 4.070 19.782 1.00 88.25 202 CYS A N 1
ATOM 1627 C CA . CYS A 1 202 ? -1.979 4.144 18.409 1.00 88.25 202 CYS A CA 1
ATOM 1628 C C . CYS A 1 202 ? -2.705 5.217 17.582 1.00 88.25 202 CYS A C 1
ATOM 1630 O O . CYS A 1 202 ? -2.052 6.044 16.949 1.00 88.25 202 CYS A O 1
ATOM 1632 N N . PHE A 1 203 ? -4.041 5.235 17.619 1.00 87.50 203 PHE A N 1
ATOM 1633 C CA . PHE A 1 203 ? -4.846 6.191 16.849 1.00 87.50 203 PHE A CA 1
ATOM 1634 C C . PHE A 1 203 ? -4.784 7.628 17.400 1.00 87.50 203 PHE A C 1
ATOM 1636 O O . PHE A 1 203 ? -4.951 8.585 16.648 1.00 87.50 203 PHE A O 1
ATOM 1643 N N . ALA A 1 204 ? -4.521 7.804 18.699 1.00 85.44 204 ALA A N 1
ATOM 1644 C CA . ALA A 1 204 ? -4.314 9.122 19.301 1.00 85.44 204 ALA A CA 1
ATOM 1645 C C . ALA A 1 204 ? -3.026 9.782 18.786 1.00 85.44 204 ALA A C 1
ATOM 1647 O O . ALA A 1 204 ? -3.027 10.964 18.465 1.00 85.44 204 ALA A O 1
ATOM 1648 N N . GLN A 1 205 ? -1.940 9.019 18.626 1.00 76.69 205 GLN A N 1
ATOM 1649 C CA . GLN A 1 205 ? -0.687 9.553 18.079 1.00 76.69 205 GLN A CA 1
ATOM 1650 C C . GLN A 1 205 ? -0.835 9.994 16.617 1.00 76.69 205 GLN A C 1
ATOM 1652 O O . GLN A 1 205 ? -0.227 10.977 16.209 1.00 76.69 205 GLN A O 1
ATOM 1657 N N . GLU A 1 206 ? -1.690 9.332 15.833 1.00 67.94 206 GLU A N 1
ATOM 1658 C CA . GLU A 1 206 ? -2.016 9.747 14.460 1.00 67.94 206 GLU A CA 1
ATOM 1659 C C . GLU A 1 206 ? -2.662 11.147 14.411 1.00 67.94 206 GLU A C 1
ATOM 1661 O O . GLU A 1 206 ? -2.508 11.885 13.441 1.00 67.94 206 GLU A O 1
ATOM 1666 N N . PHE A 1 207 ? -3.334 11.568 15.488 1.00 65.56 207 PHE A N 1
ATOM 1667 C CA . PHE A 1 207 ? -3.932 12.899 15.599 1.00 65.56 207 PHE A CA 1
ATOM 1668 C C . PHE A 1 207 ? -2.896 14.026 15.728 1.00 65.56 207 PHE A C 1
ATOM 1670 O O . PHE A 1 207 ? -3.189 15.172 15.365 1.00 65.56 207 PHE A O 1
ATOM 1677 N N . GLU A 1 208 ? -1.691 13.722 16.214 1.00 64.31 208 GLU A N 1
ATOM 1678 C CA . GLU A 1 208 ? -0.623 14.703 16.432 1.00 64.31 208 GLU A CA 1
ATOM 1679 C C . GLU A 1 208 ? 0.123 15.068 15.138 1.00 64.31 208 GLU A C 1
ATOM 1681 O O . GLU A 1 208 ? 0.713 16.146 15.056 1.00 64.31 208 GLU A O 1
ATOM 1686 N N . PHE A 1 209 ? 0.042 14.232 14.096 1.00 56.09 209 PHE A N 1
ATOM 1687 C CA . PHE A 1 209 ? 0.843 14.385 12.883 1.00 56.09 209 PHE A CA 1
ATOM 1688 C C . PHE A 1 209 ? -0.021 14.626 11.639 1.00 56.09 209 PHE A C 1
ATOM 1690 O O . PHE A 1 209 ? -0.846 13.806 11.253 1.00 56.09 209 PHE A O 1
ATOM 1697 N N . GLY A 1 210 ? 0.218 15.754 10.965 1.00 52.31 210 GLY A N 1
ATOM 1698 C CA . GLY A 1 210 ? -0.284 16.018 9.614 1.00 52.31 210 GLY A CA 1
ATOM 1699 C C . GLY A 1 210 ? -1.524 16.927 9.504 1.00 52.31 210 GLY A C 1
ATOM 1700 O O . GLY A 1 210 ? -2.192 17.227 10.503 1.00 52.31 210 GLY A O 1
ATOM 1701 N N . PRO A 1 211 ? -1.798 17.428 8.281 1.00 52.97 211 PRO A N 1
ATOM 1702 C CA . PRO A 1 211 ? -2.967 18.254 7.964 1.00 52.97 211 PRO A CA 1
ATOM 1703 C C . PRO A 1 211 ? -4.297 17.528 8.246 1.00 52.97 211 PRO A C 1
ATOM 1705 O O . PRO A 1 211 ? -4.336 16.327 8.510 1.00 52.97 211 PRO A O 1
ATOM 1708 N N . ALA A 1 212 ? -5.403 18.278 8.244 1.00 55.19 212 ALA A N 1
ATOM 1709 C CA . ALA A 1 212 ? -6.756 17.757 8.454 1.00 55.19 212 ALA A CA 1
ATOM 1710 C C . ALA A 1 212 ? -7.265 16.975 7.227 1.00 55.19 212 ALA A C 1
ATOM 1712 O O . ALA A 1 212 ? -8.236 17.369 6.583 1.00 55.19 212 ALA A O 1
ATOM 1713 N N . ASP A 1 213 ? -6.591 15.871 6.921 1.00 72.75 213 ASP A N 1
ATOM 1714 C CA . ASP A 1 213 ? -6.874 15.021 5.771 1.00 72.75 213 ASP A CA 1
ATOM 1715 C C . ASP A 1 213 ? -7.754 13.824 6.176 1.00 72.75 213 ASP A C 1
ATOM 1717 O O . ASP A 1 213 ? -8.016 13.570 7.359 1.00 72.75 213 ASP A O 1
ATOM 1721 N N . ARG A 1 214 ? -8.242 13.089 5.171 1.00 76.56 214 ARG A N 1
ATOM 1722 C CA . ARG A 1 214 ? -9.122 11.912 5.303 1.00 76.56 214 ARG A CA 1
ATOM 1723 C C . ARG A 1 214 ? -8.596 10.902 6.330 1.00 76.56 214 ARG A C 1
ATOM 1725 O O . ARG A 1 214 ? -9.371 10.374 7.124 1.00 76.56 214 ARG A O 1
ATOM 1732 N N . GLU A 1 215 ? -7.289 10.672 6.349 1.00 76.25 215 GLU A N 1
ATOM 1733 C CA . GLU A 1 215 ? -6.592 9.749 7.247 1.00 76.25 215 GLU A CA 1
ATOM 1734 C C . GLU A 1 215 ? -6.773 10.150 8.718 1.00 76.25 215 GLU A C 1
ATOM 1736 O O . GLU A 1 215 ? -7.169 9.330 9.540 1.00 76.25 215 GLU A O 1
ATOM 1741 N N . LYS A 1 216 ? -6.641 11.441 9.044 1.00 82.75 216 LYS A N 1
ATOM 1742 C CA . LYS A 1 216 ? -6.824 11.952 10.412 1.00 82.75 216 LYS A CA 1
ATOM 1743 C C . LYS A 1 216 ? -8.263 11.795 10.912 1.00 82.75 216 LYS A C 1
ATOM 1745 O O . LYS A 1 216 ? -8.507 11.591 12.108 1.00 82.75 216 LYS A O 1
ATOM 1750 N N . VAL A 1 217 ? -9.234 11.900 10.001 1.00 87.06 217 VAL A N 1
ATOM 1751 C CA . VAL A 1 217 ? -10.656 11.662 10.294 1.00 87.06 217 VAL A CA 1
ATOM 1752 C C . VAL A 1 217 ? -10.902 10.184 10.569 1.00 87.06 217 VAL A C 1
ATOM 1754 O O . VAL A 1 217 ? -11.563 9.854 11.555 1.00 87.06 217 VAL A O 1
ATOM 1757 N N . VAL A 1 218 ? -10.308 9.299 9.769 1.00 86.50 218 VAL A N 1
ATOM 1758 C CA . VAL A 1 218 ? -10.341 7.851 9.994 1.00 86.50 218 VAL A CA 1
ATOM 1759 C C . VAL A 1 218 ? -9.670 7.477 11.327 1.00 86.50 218 VAL A C 1
ATOM 1761 O O . VAL A 1 218 ? -10.296 6.794 12.137 1.00 86.50 218 VAL A O 1
ATOM 1764 N N . GLY A 1 219 ? -8.475 7.989 11.630 1.00 87.75 219 GLY A N 1
ATOM 1765 C CA . GLY A 1 219 ? -7.793 7.765 12.911 1.00 87.75 219 GLY A CA 1
ATOM 1766 C C . GLY A 1 219 ? -8.622 8.240 14.110 1.00 87.75 219 GLY A C 1
ATOM 1767 O O . GLY A 1 219 ? -8.822 7.499 15.072 1.00 87.75 219 GLY A O 1
ATOM 1768 N N . SER A 1 220 ? -9.231 9.429 14.027 1.00 89.88 220 SER A N 1
ATOM 1769 C CA . SER A 1 220 ? -10.117 9.944 15.087 1.00 89.88 220 SER A CA 1
ATOM 1770 C C . SER A 1 220 ? -11.371 9.092 15.290 1.00 89.88 220 SER A C 1
ATOM 1772 O O . SER A 1 220 ? -11.808 8.893 16.427 1.00 89.88 220 SER A O 1
ATOM 1774 N N . LEU A 1 221 ? -11.953 8.578 14.202 1.00 91.25 221 LEU A N 1
ATOM 1775 C CA . LEU A 1 221 ? -13.076 7.648 14.265 1.00 91.25 221 LEU A CA 1
ATOM 1776 C C . LEU A 1 221 ? -12.669 6.359 14.994 1.00 91.25 221 LEU A C 1
ATOM 1778 O O . LEU A 1 221 ? -13.360 5.933 15.922 1.00 91.25 221 LEU A O 1
ATOM 1782 N N . MET A 1 222 ? -11.527 5.778 14.623 1.00 90.75 222 MET A N 1
ATOM 1783 C CA . MET A 1 222 ? -11.016 4.538 15.213 1.00 90.75 222 MET A CA 1
ATOM 1784 C C . MET A 1 222 ? -10.601 4.696 16.680 1.00 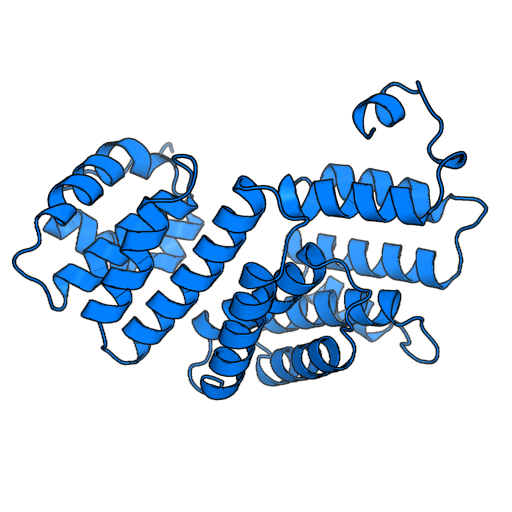90.75 222 MET A C 1
ATOM 1786 O O . MET A 1 222 ? -10.862 3.803 17.494 1.00 90.75 222 MET A O 1
ATOM 1790 N N . TYR A 1 223 ? -10.028 5.843 17.052 1.00 92.00 223 TYR A N 1
ATOM 1791 C CA . TYR A 1 223 ? -9.743 6.200 18.442 1.00 92.00 223 TYR A CA 1
ATOM 1792 C C . TYR A 1 223 ? -11.022 6.189 19.293 1.00 92.00 223 TYR A C 1
ATOM 1794 O O . TYR A 1 223 ? -11.102 5.486 20.305 1.00 92.00 223 TYR A O 1
ATOM 1802 N N . LEU A 1 224 ? -12.064 6.911 18.859 1.00 91.62 224 LEU A N 1
ATOM 1803 C CA . LEU A 1 224 ? -13.331 6.974 19.593 1.00 91.62 224 LEU A CA 1
ATOM 1804 C C . LEU A 1 224 ? -14.037 5.620 19.643 1.00 91.62 224 LEU A C 1
ATOM 1806 O O . LEU A 1 224 ? -14.602 5.267 20.678 1.00 91.62 224 LEU A O 1
ATOM 1810 N N . TYR A 1 225 ? -13.989 4.857 18.552 1.00 92.44 225 TYR A N 1
ATOM 1811 C CA . TYR A 1 225 ? -14.524 3.502 18.516 1.00 92.44 225 TYR A CA 1
ATOM 1812 C C . TYR A 1 225 ? -13.841 2.600 19.552 1.00 92.44 225 TYR A C 1
ATOM 1814 O O . TYR A 1 225 ? -14.526 1.930 20.327 1.00 92.44 225 TYR A O 1
ATOM 1822 N N . SER A 1 226 ? -12.507 2.636 19.612 1.00 90.62 226 SER A N 1
ATOM 1823 C CA . SER A 1 226 ? -11.715 1.863 20.575 1.00 90.62 226 SER A CA 1
ATOM 1824 C C . SER A 1 226 ? -12.044 2.268 22.013 1.00 90.62 226 SER A C 1
ATOM 1826 O O . SER A 1 226 ? -12.272 1.408 22.862 1.00 90.62 226 SER A O 1
ATOM 1828 N N . ARG A 1 227 ? -12.195 3.571 22.286 1.00 87.38 227 ARG A N 1
ATOM 1829 C CA . ARG A 1 227 ? -12.623 4.043 23.611 1.00 87.38 227 ARG A CA 1
ATOM 1830 C C . ARG A 1 227 ? -13.999 3.546 24.016 1.00 87.38 227 ARG A C 1
ATOM 1832 O O . ARG A 1 227 ? -14.153 3.096 25.144 1.00 87.38 227 ARG A O 1
ATOM 1839 N N . LEU A 1 228 ? -14.999 3.615 23.133 1.00 88.69 228 LEU A N 1
ATOM 1840 C CA . LEU A 1 228 ? -16.369 3.193 23.460 1.00 88.69 228 LEU A CA 1
ATOM 1841 C C . LEU A 1 228 ? -16.447 1.729 23.925 1.00 88.69 228 LEU A C 1
ATOM 1843 O O . LEU A 1 228 ? -17.436 1.340 24.544 1.00 88.69 228 LEU A O 1
ATOM 1847 N N . ARG A 1 229 ? -15.425 0.919 23.626 1.00 84.06 229 ARG A N 1
ATOM 1848 C CA . ARG A 1 229 ? -15.321 -0.479 24.049 1.00 84.06 229 ARG A CA 1
ATOM 1849 C C . ARG A 1 229 ? -14.681 -0.686 25.422 1.00 84.06 229 ARG A C 1
ATOM 1851 O O . ARG A 1 229 ? -14.899 -1.752 25.987 1.00 84.06 229 ARG A O 1
ATOM 1858 N N . GLU A 1 230 ? -13.933 0.276 25.967 1.00 75.25 230 GLU A N 1
ATOM 1859 C CA . GLU A 1 230 ? -13.152 0.046 27.198 1.00 75.25 230 GLU A CA 1
ATOM 1860 C C . GLU A 1 230 ? -12.943 1.282 28.099 1.00 75.25 230 GLU A C 1
ATOM 1862 O O . GLU A 1 230 ? -12.844 1.137 29.316 1.00 75.25 230 GLU A O 1
ATOM 1867 N N . ILE A 1 231 ? -12.890 2.501 27.553 1.00 65.94 231 ILE A N 1
ATOM 1868 C CA . ILE A 1 231 ? -12.488 3.716 28.281 1.00 65.94 231 ILE A CA 1
ATOM 1869 C C . ILE A 1 231 ? -13.671 4.680 28.399 1.00 65.94 231 ILE A C 1
ATOM 1871 O O . ILE A 1 231 ? -14.009 5.407 27.463 1.00 65.94 231 ILE A O 1
ATOM 1875 N N . THR A 1 232 ? -14.298 4.702 29.575 1.00 62.81 232 THR A N 1
ATOM 1876 C CA . THR A 1 232 ? -15.483 5.530 29.846 1.00 62.81 232 THR A CA 1
ATOM 1877 C C . THR A 1 232 ? -15.174 6.990 30.167 1.00 62.81 232 THR A C 1
ATOM 1879 O O . THR A 1 232 ? -16.060 7.820 29.990 1.00 62.81 232 THR A O 1
ATOM 1882 N N . ASP A 1 233 ? -13.952 7.323 30.593 1.00 66.88 233 ASP A N 1
ATOM 1883 C CA . ASP A 1 233 ? -13.582 8.684 31.004 1.00 66.88 233 ASP A CA 1
ATOM 1884 C C . ASP A 1 233 ? -12.194 9.038 30.448 1.00 66.88 233 ASP A C 1
ATOM 1886 O O . ASP A 1 233 ? -11.174 8.546 30.927 1.00 66.88 233 ASP A O 1
ATOM 1890 N N . ASP A 1 234 ? -12.172 9.812 29.363 1.00 72.25 234 ASP A N 1
ATOM 1891 C CA . ASP A 1 234 ? -10.956 10.238 28.665 1.00 72.25 234 ASP A CA 1
ATOM 1892 C C . ASP A 1 234 ? -11.139 11.699 28.218 1.00 72.25 234 ASP A C 1
ATOM 1894 O O . ASP A 1 234 ? -12.078 11.974 27.459 1.00 72.25 234 ASP A O 1
ATOM 1898 N N . PRO A 1 235 ? -10.310 12.642 28.697 1.00 71.19 235 PRO A N 1
ATOM 1899 C CA . PRO A 1 235 ? -10.435 14.056 28.356 1.00 71.19 235 PRO A CA 1
ATOM 1900 C C . PRO A 1 235 ? -10.167 14.348 26.871 1.00 71.19 235 PRO A C 1
ATOM 1902 O O . PRO A 1 235 ? -10.761 15.284 26.326 1.00 71.19 235 PRO A O 1
ATOM 1905 N N . ASP A 1 236 ? -9.364 13.529 26.187 1.00 80.69 236 ASP A N 1
ATOM 1906 C CA . ASP A 1 236 ? -8.980 13.768 24.790 1.00 80.69 236 ASP A CA 1
ATOM 1907 C C . ASP A 1 236 ? -10.120 13.426 23.816 1.00 80.69 236 ASP A C 1
ATOM 1909 O O . ASP A 1 236 ? -10.215 13.951 22.703 1.00 80.69 236 ASP A O 1
ATOM 1913 N N . ALA A 1 237 ? -11.102 12.651 24.281 1.00 85.56 237 ALA A N 1
ATOM 1914 C CA . ALA A 1 237 ? -12.352 12.368 23.589 1.00 85.56 237 ALA A CA 1
ATOM 1915 C C . ALA A 1 237 ? -13.044 13.597 22.998 1.00 85.56 237 ALA A C 1
ATOM 1917 O O . ALA A 1 237 ? -13.552 13.554 21.875 1.00 85.56 237 ALA A O 1
ATOM 1918 N N . ALA A 1 238 ? -13.108 14.679 23.776 1.00 87.38 238 ALA A N 1
ATOM 1919 C CA . ALA A 1 238 ? -13.818 15.887 23.386 1.00 87.38 238 ALA A CA 1
ATOM 1920 C C . ALA A 1 238 ? -13.158 16.543 22.165 1.00 87.38 238 ALA A C 1
ATOM 1922 O O . ALA A 1 238 ? -13.865 17.029 21.280 1.00 87.38 238 ALA A O 1
ATOM 1923 N N . LEU A 1 239 ? -11.822 16.488 22.088 1.00 88.81 239 LEU A N 1
ATOM 1924 C CA . LEU A 1 239 ? -11.042 16.995 20.959 1.00 88.81 239 LEU A CA 1
ATOM 1925 C C . LEU A 1 239 ? -11.349 16.201 19.686 1.00 88.81 239 LEU A C 1
ATOM 1927 O O . LEU A 1 239 ? -11.701 16.797 18.667 1.00 88.81 239 LEU A O 1
ATOM 1931 N N . HIS A 1 240 ? -11.320 14.868 19.753 1.00 89.50 240 HIS A N 1
ATOM 1932 C CA . HIS A 1 240 ? -11.633 14.016 18.600 1.00 89.50 240 HIS A CA 1
ATOM 1933 C C . HIS A 1 240 ? -13.094 14.146 18.139 1.00 89.50 240 HIS A C 1
ATOM 1935 O O . HIS A 1 240 ? -13.361 14.191 16.937 1.00 89.50 240 HIS A O 1
ATOM 1941 N N . VAL A 1 241 ? -14.054 14.264 19.066 1.00 90.19 241 VAL A N 1
ATOM 1942 C CA . VAL A 1 241 ? -15.472 14.493 18.724 1.00 90.19 241 VAL A CA 1
ATOM 1943 C C . VAL A 1 241 ? -15.659 15.843 18.033 1.00 90.19 241 VAL A C 1
ATOM 1945 O O . VAL A 1 241 ? -16.361 15.925 17.021 1.00 90.19 241 VAL A O 1
ATOM 1948 N N . ALA A 1 242 ? -15.042 16.906 18.558 1.00 89.00 242 ALA A N 1
ATOM 1949 C CA . ALA A 1 242 ? -15.096 18.231 17.948 1.00 89.00 242 ALA A CA 1
ATOM 1950 C C . ALA A 1 242 ? -14.464 18.227 16.549 1.00 89.00 242 ALA A C 1
ATOM 1952 O O . ALA A 1 242 ? -15.047 18.775 15.612 1.00 89.00 242 ALA A O 1
ATOM 1953 N N . PHE A 1 243 ? -13.323 17.550 16.393 1.00 89.06 243 PHE A N 1
ATOM 1954 C CA . PHE A 1 243 ? -12.650 17.394 15.110 1.00 89.06 243 PHE A CA 1
ATOM 1955 C C . PHE A 1 243 ? -13.528 16.665 14.085 1.00 89.06 243 PHE A C 1
ATOM 1957 O O . PHE A 1 243 ? -13.759 17.204 13.000 1.00 89.06 243 PHE A O 1
ATOM 1964 N N . LEU A 1 244 ? -14.092 15.501 14.435 1.00 89.12 244 LEU A N 1
ATOM 1965 C CA . LEU A 1 244 ? -14.960 14.730 13.537 1.00 89.12 244 LEU A CA 1
ATOM 1966 C C . LEU A 1 244 ? -16.176 15.536 13.072 1.00 89.12 244 LEU A C 1
ATOM 1968 O O . LEU A 1 244 ? -16.490 15.535 11.884 1.00 89.12 244 LEU A O 1
ATOM 1972 N N . ARG A 1 245 ? -16.829 16.284 13.972 1.00 88.88 245 ARG A N 1
ATOM 1973 C CA . ARG A 1 245 ? -17.979 17.138 13.616 1.00 88.88 245 ARG A CA 1
ATOM 1974 C C . ARG A 1 245 ? -17.655 18.154 12.518 1.00 88.88 245 ARG A C 1
ATOM 1976 O O . ARG A 1 245 ? -18.533 18.461 11.720 1.00 88.88 245 ARG A O 1
ATOM 1983 N N . GLY A 1 246 ? -16.425 18.665 12.479 1.00 87.00 246 GLY A N 1
ATOM 1984 C CA . GLY A 1 246 ? -15.983 19.617 11.458 1.00 87.00 246 GLY A CA 1
ATOM 1985 C C . GLY A 1 246 ? -15.534 18.980 10.140 1.00 87.00 246 GLY A C 1
ATOM 1986 O O . GLY A 1 246 ? -15.539 19.663 9.121 1.00 87.00 246 GLY A O 1
ATOM 1987 N N . HIS A 1 247 ? -15.156 17.696 10.143 1.00 87.88 247 HIS A N 1
ATOM 1988 C CA . HIS A 1 247 ? -14.384 17.095 9.045 1.00 87.88 247 HIS A CA 1
ATOM 1989 C C . HIS A 1 247 ? -14.967 15.793 8.486 1.00 87.88 247 HIS A C 1
ATOM 1991 O O . HIS A 1 247 ? -14.395 15.222 7.561 1.00 87.88 247 HIS A O 1
ATOM 1997 N N . LEU A 1 248 ? -16.120 15.332 8.976 1.00 85.62 248 LEU A N 1
ATOM 1998 C CA . LEU A 1 248 ? -16.779 14.117 8.481 1.00 85.62 248 LEU A CA 1
ATOM 1999 C C . LEU A 1 248 ? -17.037 14.110 6.965 1.00 85.62 248 LEU A C 1
ATOM 2001 O O . LEU A 1 248 ? -17.015 13.046 6.357 1.00 85.62 248 LEU A O 1
ATOM 2005 N N . ASN A 1 249 ? -17.231 15.281 6.352 1.00 84.25 249 ASN A N 1
ATOM 2006 C CA . ASN A 1 249 ? -17.434 15.419 4.904 1.00 84.25 249 ASN A CA 1
ATOM 2007 C C . ASN A 1 249 ? -16.191 15.046 4.070 1.00 84.25 249 ASN A C 1
ATOM 2009 O O . ASN A 1 249 ? -16.288 14.951 2.852 1.00 84.25 249 ASN A O 1
ATOM 2013 N N . SER A 1 250 ? -15.023 14.870 4.697 1.00 84.00 250 SER A N 1
ATOM 2014 C CA . SER A 1 250 ? -13.806 14.417 4.009 1.00 84.00 250 SER A CA 1
ATOM 2015 C C . SER A 1 250 ? -13.797 12.910 3.722 1.00 84.00 250 SER A C 1
ATOM 2017 O O . SER A 1 250 ? -13.067 12.468 2.832 1.00 84.00 250 SER A O 1
ATOM 2019 N N . LEU A 1 251 ? -14.610 12.124 4.443 1.00 83.12 251 LEU A N 1
ATOM 2020 C CA . LEU A 1 251 ? -14.735 10.688 4.210 1.00 83.12 251 LEU A CA 1
ATOM 2021 C C . LEU A 1 251 ? -15.450 10.433 2.884 1.00 83.12 251 LEU A C 1
ATOM 2023 O O . LEU A 1 251 ? -16.511 10.993 2.611 1.00 83.12 251 LEU A O 1
ATOM 2027 N N . GLN A 1 252 ? -14.885 9.545 2.075 1.00 81.31 252 GLN A N 1
ATOM 2028 C CA . GLN A 1 252 ? -15.519 9.072 0.854 1.00 81.31 252 GLN A CA 1
ATOM 2029 C C . GLN A 1 252 ? -16.551 7.982 1.186 1.00 81.31 252 GLN A C 1
ATOM 2031 O O . GLN A 1 252 ? -16.403 7.278 2.189 1.00 81.31 252 GLN A O 1
ATOM 2036 N N . PRO A 1 253 ? -17.565 7.746 0.332 1.00 78.38 253 PRO A N 1
ATOM 2037 C CA . PRO A 1 253 ? -18.536 6.669 0.548 1.00 78.38 253 PRO A CA 1
ATOM 2038 C C . PRO A 1 253 ? -17.891 5.291 0.756 1.00 78.38 253 PRO A C 1
ATOM 2040 O O . PRO A 1 253 ? -18.365 4.502 1.571 1.00 78.38 253 PRO A O 1
ATOM 2043 N N . ALA A 1 254 ? -16.776 5.024 0.070 1.00 72.69 254 ALA A N 1
ATOM 2044 C CA . ALA A 1 254 ? -16.010 3.792 0.237 1.00 72.69 254 ALA A CA 1
ATOM 2045 C C . ALA A 1 254 ? -15.413 3.646 1.651 1.00 72.69 254 ALA A C 1
ATOM 2047 O O . ALA A 1 254 ? -15.371 2.536 2.173 1.00 72.69 254 ALA A O 1
ATOM 2048 N N . ASP A 1 255 ? -15.004 4.745 2.296 1.00 77.88 255 ASP A N 1
ATOM 2049 C CA . ASP A 1 255 ? -14.478 4.719 3.671 1.00 77.88 255 ASP A CA 1
ATOM 2050 C C . ASP A 1 255 ? -15.550 4.320 4.664 1.00 77.88 255 ASP A C 1
ATOM 2052 O O . ASP A 1 255 ? -15.345 3.439 5.496 1.00 77.88 255 ASP A O 1
ATOM 2056 N N . ILE A 1 256 ? -16.712 4.967 4.544 1.00 82.25 256 ILE A N 1
ATOM 2057 C CA . ILE A 1 256 ? -17.862 4.706 5.404 1.00 82.25 256 ILE A CA 1
ATOM 2058 C C . ILE A 1 256 ? -18.308 3.259 5.220 1.00 82.25 256 ILE A C 1
ATOM 2060 O O . ILE A 1 256 ? -18.573 2.582 6.202 1.00 82.25 256 ILE A O 1
ATOM 2064 N N . GLN A 1 257 ? -18.318 2.752 3.986 1.00 79.62 257 GLN A N 1
ATOM 2065 C CA . GLN A 1 257 ? -18.674 1.363 3.719 1.00 79.62 257 GLN A CA 1
ATOM 2066 C C . GLN A 1 257 ? -17.705 0.367 4.379 1.00 79.62 257 GLN A C 1
ATOM 2068 O O . GLN A 1 257 ? -18.153 -0.641 4.926 1.00 79.62 257 GLN A O 1
ATOM 2073 N N . ILE A 1 258 ? -16.395 0.633 4.336 1.00 78.62 258 ILE A N 1
ATOM 2074 C CA . ILE A 1 258 ? -15.375 -0.227 4.958 1.00 78.62 258 ILE A CA 1
ATOM 2075 C C . ILE A 1 258 ? -15.480 -0.181 6.489 1.00 78.62 258 ILE A C 1
ATOM 2077 O O . ILE A 1 258 ? -15.387 -1.220 7.137 1.00 78.62 258 ILE A O 1
ATOM 2081 N N . LEU A 1 259 ? -15.708 1.005 7.057 1.00 84.88 259 LEU A N 1
ATOM 2082 C CA . LEU A 1 259 ? -15.737 1.264 8.502 1.00 84.88 259 LEU A CA 1
ATOM 2083 C C . LEU A 1 259 ? -17.164 1.411 9.050 1.00 84.88 259 LEU A C 1
ATOM 2085 O O . LEU A 1 259 ? -17.383 2.109 10.038 1.00 84.88 259 LEU A O 1
ATOM 2089 N N . GLN A 1 260 ? -18.161 0.805 8.397 1.00 87.62 260 GLN A N 1
ATOM 2090 C CA . GLN A 1 260 ? -19.580 1.093 8.649 1.00 87.62 260 GLN A CA 1
ATOM 2091 C C . GLN A 1 260 ? -19.960 0.878 10.117 1.00 87.62 260 GLN A C 1
ATOM 2093 O O . GLN A 1 260 ? -20.659 1.687 10.725 1.00 87.62 260 GLN A O 1
ATOM 2098 N N . LYS A 1 261 ? -19.460 -0.208 10.710 1.00 90.06 261 LYS A N 1
ATOM 2099 C CA . LYS A 1 261 ? -19.735 -0.575 12.101 1.00 90.06 261 LYS A CA 1
ATOM 2100 C C . LYS A 1 261 ? -19.144 0.443 13.078 1.00 90.06 261 LYS A C 1
ATOM 2102 O O . LYS A 1 261 ? -19.791 0.800 14.064 1.00 90.06 261 LYS A O 1
ATOM 2107 N N . GLU A 1 262 ? -17.915 0.870 12.826 1.00 91.62 262 GLU A N 1
ATOM 2108 C CA . GLU A 1 262 ? -17.172 1.840 13.621 1.00 91.62 262 GLU A CA 1
ATOM 2109 C C . GLU A 1 262 ? -17.830 3.217 13.516 1.00 91.62 262 GLU A C 1
ATOM 2111 O O . GLU A 1 262 ? -18.123 3.850 14.534 1.00 91.62 262 GLU A O 1
ATOM 2116 N N . TYR A 1 263 ? -18.145 3.620 12.283 1.00 91.44 263 TYR A N 1
ATOM 2117 C CA . TYR A 1 263 ? -18.852 4.844 11.935 1.00 91.44 263 TYR A CA 1
ATOM 2118 C C . TYR A 1 263 ? -20.183 4.959 12.677 1.00 91.44 263 TYR A C 1
ATOM 2120 O O . TYR A 1 263 ? -20.378 5.901 13.448 1.00 91.44 263 TYR A O 1
ATOM 2128 N N . ASP A 1 264 ? -21.072 3.978 12.507 1.00 90.88 264 ASP A N 1
ATOM 2129 C CA . ASP A 1 264 ? -22.417 4.005 13.086 1.00 90.88 264 ASP A CA 1
ATOM 2130 C C . ASP A 1 264 ? -22.380 4.070 14.612 1.00 90.88 264 ASP A C 1
ATOM 2132 O O . ASP A 1 264 ? -23.163 4.798 15.232 1.00 90.88 264 ASP A O 1
ATOM 2136 N N . LEU A 1 265 ? -21.459 3.327 15.234 1.00 92.19 265 LEU A N 1
ATOM 2137 C CA . LEU A 1 265 ? -21.332 3.310 16.684 1.00 92.19 265 LEU A CA 1
ATOM 2138 C C . LEU A 1 265 ? -20.889 4.676 17.220 1.00 92.19 265 LEU A C 1
ATOM 2140 O O . LEU A 1 265 ? -21.508 5.189 18.153 1.00 92.19 265 LEU A O 1
ATOM 2144 N N . VAL A 1 266 ? -19.847 5.269 16.633 1.00 92.56 266 VAL A N 1
ATOM 2145 C CA . VAL A 1 266 ? -19.296 6.557 17.079 1.00 92.56 266 VAL A CA 1
ATOM 2146 C C . VAL A 1 266 ? -20.286 7.691 16.823 1.00 92.56 266 VAL A C 1
ATOM 2148 O O . VAL A 1 266 ? -20.575 8.476 17.729 1.00 92.56 266 VAL A O 1
ATOM 2151 N N . VAL A 1 267 ? -20.866 7.754 15.623 1.00 91.56 267 VAL A N 1
ATOM 2152 C CA . VAL A 1 267 ? -21.850 8.778 15.246 1.00 91.56 267 VAL A CA 1
ATOM 2153 C C . VAL A 1 267 ? -23.049 8.756 16.190 1.00 91.56 267 VAL A C 1
ATOM 2155 O O . VAL A 1 267 ? -23.443 9.803 16.713 1.00 91.56 267 VAL A O 1
ATOM 2158 N N . LYS A 1 268 ? -23.580 7.562 16.482 1.00 91.19 268 LYS A N 1
ATOM 2159 C CA . LYS A 1 268 ? -24.694 7.386 17.416 1.00 91.19 268 LYS A CA 1
ATOM 2160 C C . LYS A 1 268 ? -24.313 7.763 18.847 1.00 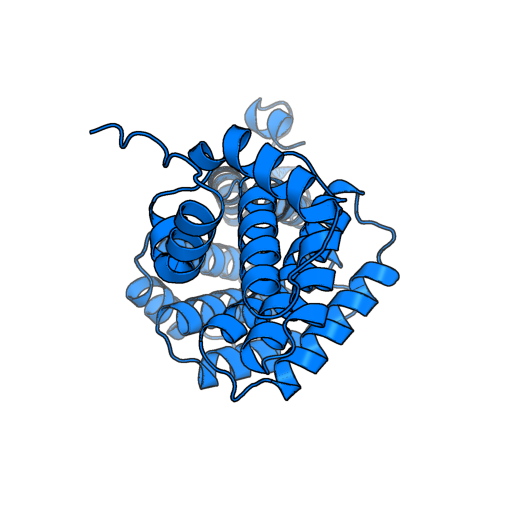91.19 268 LYS A C 1
ATOM 2162 O O . LYS A 1 268 ? -25.073 8.471 19.501 1.00 91.19 268 LYS A O 1
ATOM 2167 N N . ALA A 1 269 ? -23.166 7.295 19.340 1.00 90.31 269 ALA A N 1
ATOM 2168 C CA . ALA A 1 269 ? -22.757 7.499 20.728 1.00 90.31 269 ALA A CA 1
ATOM 2169 C C . ALA A 1 269 ? -22.477 8.973 21.061 1.00 90.31 269 ALA A C 1
ATOM 2171 O O . ALA A 1 269 ? -22.797 9.420 22.160 1.00 90.31 269 ALA A O 1
ATOM 2172 N N . PHE A 1 270 ? -21.924 9.738 20.115 1.00 89.19 270 PHE A N 1
ATOM 2173 C CA . PHE A 1 270 ? -21.557 11.147 20.324 1.00 89.19 270 PHE A CA 1
ATOM 2174 C C . PHE A 1 270 ? -22.532 12.149 19.686 1.00 89.19 270 PHE A C 1
ATOM 2176 O O . PHE A 1 270 ? -22.256 13.357 19.659 1.00 89.19 270 PHE A O 1
ATOM 2183 N N . GLY A 1 271 ? -23.670 11.666 19.170 1.00 87.56 271 GLY A N 1
ATOM 2184 C CA . GLY A 1 271 ? -24.703 12.493 18.544 1.00 87.56 271 GLY A CA 1
ATOM 2185 C C . GLY A 1 271 ? -24.154 13.345 17.400 1.00 87.56 271 GLY A C 1
ATOM 2186 O O . GLY A 1 271 ? -24.465 14.532 17.300 1.00 87.56 271 GLY A O 1
ATOM 2187 N N . ILE A 1 272 ? -23.258 12.780 16.592 1.00 87.06 272 ILE A N 1
ATOM 2188 C CA . ILE A 1 272 ? -22.681 13.475 15.442 1.00 87.06 272 ILE A CA 1
ATOM 2189 C C . ILE A 1 272 ? -23.690 13.393 14.291 1.00 87.06 272 ILE A C 1
ATOM 2191 O O . ILE A 1 272 ? -24.338 12.371 14.102 1.00 87.06 272 ILE A O 1
ATOM 2195 N N . THR A 1 273 ? -23.882 14.477 13.541 1.00 82.38 273 THR A N 1
ATOM 2196 C CA . THR A 1 273 ? -24.776 14.450 12.374 1.00 82.38 273 THR A CA 1
ATOM 2197 C C . THR A 1 273 ? -23.977 13.990 11.154 1.00 82.38 273 THR A C 1
ATOM 2199 O O . THR A 1 273 ? -22.948 14.610 10.873 1.00 82.38 273 THR A O 1
ATOM 2202 N N . PRO A 1 274 ? -24.405 12.934 10.437 1.00 75.06 274 PRO A N 1
ATOM 2203 C CA . PRO A 1 274 ? -23.757 12.523 9.198 1.00 75.06 274 PRO A CA 1
ATOM 2204 C C . PRO A 1 274 ? -23.743 13.659 8.163 1.00 75.06 274 PRO A C 1
ATOM 2206 O O . PRO A 1 274 ? -24.665 14.486 8.161 1.00 75.06 274 PRO A O 1
ATOM 2209 N N . PRO A 1 275 ? -22.759 13.684 7.248 1.00 68.12 275 PRO A N 1
ATOM 2210 C CA . PRO A 1 275 ? -22.830 14.502 6.043 1.00 68.12 275 PRO A CA 1
ATOM 2211 C C . PRO A 1 275 ? -24.180 14.292 5.351 1.00 68.12 275 PRO A C 1
ATOM 2213 O O . PRO A 1 275 ? -24.642 13.155 5.221 1.00 68.12 275 PRO A O 1
ATOM 2216 N N . LYS A 1 276 ? -24.834 15.364 4.893 1.00 60.28 276 LYS A N 1
ATOM 2217 C CA . LYS A 1 276 ? -25.986 15.197 3.999 1.00 60.28 276 LYS A CA 1
ATOM 2218 C C . LYS A 1 276 ? -25.475 14.520 2.730 1.00 60.28 276 LYS A C 1
ATOM 2220 O O . LYS A 1 276 ? -24.554 15.041 2.112 1.00 60.28 276 LYS A O 1
ATOM 2225 N N . ALA A 1 277 ? -26.060 13.384 2.359 1.00 53.44 277 ALA A N 1
ATOM 2226 C CA . ALA A 1 277 ? -25.786 12.775 1.066 1.00 53.44 277 ALA A CA 1
ATOM 2227 C C . ALA A 1 277 ? -26.201 13.773 -0.024 1.00 53.44 277 ALA A C 1
ATOM 2229 O O . ALA A 1 277 ? -27.387 14.089 -0.147 1.00 53.44 277 ALA A O 1
ATOM 2230 N N . GLU A 1 278 ? -25.233 14.316 -0.759 1.00 45.81 278 GLU A N 1
ATOM 2231 C CA . GLU A 1 278 ? -25.528 14.967 -2.031 1.00 45.81 278 GLU A CA 1
ATOM 2232 C C . GLU A 1 278 ? -26.011 13.863 -2.982 1.00 45.81 278 GLU A C 1
ATOM 2234 O O . GLU A 1 278 ? -25.311 12.872 -3.196 1.00 45.81 278 GLU A O 1
ATOM 2239 N N . GLN A 1 279 ? -27.270 13.984 -3.413 1.00 35.00 279 GLN A N 1
ATOM 2240 C CA . GLN A 1 279 ? -27.918 13.095 -4.381 1.00 35.00 279 GLN A CA 1
ATOM 2241 C C . GLN A 1 279 ? -27.401 13.355 -5.792 1.00 35.00 279 GLN A C 1
ATOM 2243 O O . GLN A 1 279 ? -27.219 14.548 -6.128 1.00 35.00 279 GLN A O 1
#

Radius of gyration: 20.54 Å; chains: 1; bounding box: 49×41×57 Å

Secondary structure (DSSP, 8-state):
-HHHHHTTSS-GGGS-HHHHHHHHHIIIIIT--HHHHHHHHHHHHH-TT--HHHHHHHHHHHHHHHHHTT-HHHHHHHHHHS--TT--HHHHHHHHHHHHHHHHHTT-HHHHHHHHHHHHHH--TTS-HHHHHHHHHHHHHHTTT-GGGHHHHHHHHHHHHHHHHH-SSS-HHHHHHHHHHHHHHHHHHHHHTT-HHHHHHHHHHHHHSSSS-HHHHHHHHHHHHHHHHH-S--TTHHHHHHHHHHHGGGS-HHHHHHTHHHHHHHHHHTTPPPPP---